Protein 4B5O (pdb70)

InterPro domains:
  IPR007965 Gcn5-related N-acetyltransferase (GNAT) domain, ATAT-type [MF_03130] (4-201)
  IPR007965 Gcn5-related N-acetyltransferase (GNAT) domain, ATAT-type [PF05301] (3-190)
  IPR007965 Gcn5-related N-acetyltransferase (GNAT) domain, ATAT-type [PS51730] (1-190)
  IPR038746 Alpha-tubulin N-acetyltransferase [PTHR12327] (1-343)

Solvent-accessible surface area: 11037 Å² total; per-residue (Å²): 96,26,145,36,124,48,90,10,69,35,1,0,56,116,96,17,8,62,5,55,61,96,0,127,17,32,95,56,85,135,81,96,138,67,64,58,113,106,82,5,31,93,37,0,40,42,0,1,44,77,2,0,104,26,0,5,166,49,62,140,67,126,56,48,48,1,22,4,81,97,1,82,92,45,180,8,36,1,4,0,1,1,47,62,92,48,227,175,38,2,22,0,1,0,3,0,3,113,58,138,12,59,4,55,7,87,166,124,72,65,59,119,58,85,15,4,0,3,14,5,35,12,15,36,93,73,38,46,244,131,43,35,10,132,55,0,0,79,61,0,15,128,104,35,216,17,95,22,53,82,0,0,1,30,156,24,52,141,149,20,49,141,36,0,49,157,51,36,118,7,94,77,19,37,124,16,139,51,88,26,36,1,2,84,10,34,32,114,69,28,158,102

Secondary structure (DSSP, 8-state):
----SS-HHHH--SSEEEE-TT-PPPP--TTS-PPPHHHHHHHHHHHHHHHHHHHHHHTT-SS-S--HHHHHHS--EEEEEE-TT----EEEEEEEEE--EEEE-TT--EEEE--EEEEEEEE-GGGTTSSHHHHHHHHHHHHHT--GGG-EEES--HHHHHHHHHHH---B-S--TTSEE-BTTSSTTS--

Foldseek 3Di:
DDDDPDDPCQQDVDQKDKAALVLFGDDDDPDDDDPDRVVSSVVSQVVFQVQQVQQCVVVVHPHGPTGNVVRNVAGKMKIWGWPSPDVCTTFHIWIKDWDFDFWQDDVRDTDGDTFIETETTDGDPVCPPVCPSVVRVVVVCVVVVHDLQLYKYAQDDPVVVVVCCVPPVFDWDDDTPNRITGGFPNDPVGDD

Radius of gyration: 17.61 Å; Cα contacts (8 Å, |Δi|>4): 398; chains: 1; bounding box: 44×34×48 Å

Sequence (192 aa):
SSMMEFPFDVDALFPERITVLDQHLRRPPARRPGTTTPARRVVDLQQQIMTIIDELGKKASAKAQNLSAPPITSASSRRRMQSNRRHHVVVYILKKDDSSARPAAIIIIGFIKVGYKKLLFFVVLLDDDDRREEAAHHNNEEVVEEPLCILDFYYIHESVQRHHGHGRELLFQQQYMLQKERVVEPHQLAIDRRPSQKLLKFLNKHYNNLEETTTVPPQQVNNFVIFEEGFFAHQHHR

Organism: Homo sapiens (NCBI:txid9606)

GO terms:
  GO:0072686 mitotic spindle (C, IDA)
  GO:0071929 alpha-tubulin acetylation (P, IDA)
  GO:0019799 tubulin N-acetyltransferase activity (F, IDA)
  GO:0004468 L-lysine N6-acetyltransferase activity, acting on acetyl phosphate as donor (F, IDA)
  GO:0019799 tubulin N-acetyltransferase activity (F, EXP)
  GO:0019799 tubulin N-acetyltransferase activity (F, IMP)
  GO:0004468 L-lysine N6-acetyltransferase activity, acting on acetyl phosphate as donor (F, EXP)
  GO:0005829 cytosol (C, TAS)
  GO:0060271 cilium assembly (P, TAS)
  GO:0005515 protein binding (F, IPI)
  GO:0005829 cytosol (C, IDA)

CATH classification: 3.40.630.30

B-factor: mean 21.91, std 8.91, range [8.85, 56.32]

Structure (mmCIF, N/CA/C/O backbone):
data_4B5O
#
_entry.id   4B5O
#
_cell.length_a   42.198
_cell.length_b   121.958
_cell.length_c   37.277
_cell.angle_alpha   90.00
_cell.angle_beta   90.00
_cell.angle_gamma   90.00
#
_symmetry.space_group_name_H-M   'P 21 21 2'
#
loop_
_entity.id
_entity.type
_entity.pdbx_description
1 polymer 'ALPHA-TUBULIN N-ACETYLTRANSFERASE'
2 non-polymer 'SODIUM ION'
3 non-polymer 'ACETYL COENZYME *A'
4 water water
#
loop_
_atom_site.group_PDB
_atom_site.id
_atom_site.type_symbol
_atom_site.label_atom_id
_atom_site.label_alt_id
_atom_site.label_comp_id
_atom_site.label_asym_id
_atom_site.label_entity_id
_atom_site.label_seq_id
_atom_site.pdbx_PDB_ins_code
_atom_site.Cartn_x
_atom_site.Cartn_y
_atom_site.Cartn_z
_atom_site.occupancy
_atom_site.B_iso_or_equiv
_atom_site.auth_seq_id
_atom_site.auth_comp_id
_atom_site.auth_asym_id
_atom_site.auth_atom_id
_atom_site.pdbx_PDB_model_num
ATOM 1 N N A SER A 1 4 ? 48.450 4.586 33.249 0.52 31.30 0 SER A N 1
ATOM 2 N N B SER A 1 4 ? 45.543 6.857 33.174 0.48 35.30 0 SER A N 1
ATOM 3 C CA A SER A 1 4 ? 48.004 5.985 33.275 0.52 31.04 0 SER A CA 1
ATOM 4 C CA B SER A 1 4 ? 45.844 8.179 32.573 0.48 35.38 0 SER A CA 1
ATOM 5 C C A SER A 1 4 ? 49.073 6.948 32.766 0.52 30.88 0 SER A C 1
ATOM 6 C C B SER A 1 4 ? 47.323 8.350 32.154 0.48 36.48 0 SER A C 1
ATOM 7 O O A SER A 1 4 ? 50.260 6.786 33.081 0.52 30.89 0 SER A O 1
ATOM 8 O O B SER A 1 4 ? 48.092 7.395 32.200 0.48 37.62 0 SER A O 1
ATOM 11 N N A MET A 1 5 ? 48.635 8.003 32.065 0.52 30.59 1 MET A N 1
ATOM 12 N N B MET A 1 5 ? 47.720 9.566 31.760 0.48 36.03 1 MET A N 1
ATOM 13 C CA A MET A 1 5 ? 49.530 8.950 31.424 0.52 31.70 1 MET A CA 1
ATOM 14 C CA B MET A 1 5 ? 49.042 9.806 31.131 0.48 35.40 1 MET A CA 1
ATOM 15 C C A MET A 1 5 ? 50.103 9.904 32.420 0.52 32.98 1 MET A C 1
ATOM 16 C C B MET A 1 5 ? 49.931 10.842 31.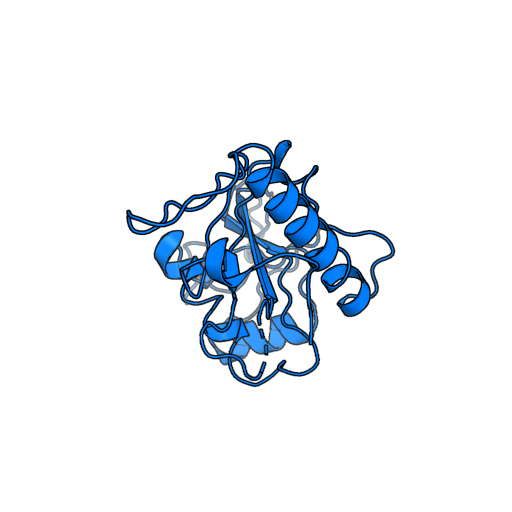793 0.48 34.86 1 MET A C 1
ATOM 17 O O A MET A 1 5 ? 49.524 10.216 33.465 0.52 32.95 1 MET A O 1
ATOM 18 O O B MET A 1 5 ? 49.465 11.964 32.055 0.48 34.55 1 MET A O 1
ATOM 28 N N . GLU A 1 6 ? 51.213 10.479 32.019 1.00 34.70 2 GLU A N 1
ATOM 29 C CA . GLU A 1 6 ? 52.032 11.234 32.928 1.00 34.23 2 GLU A CA 1
ATOM 30 C C . GLU A 1 6 ? 53.020 12.094 32.197 1.00 32.09 2 GLU A C 1
ATOM 31 O O . GLU A 1 6 ? 53.526 11.689 31.165 1.00 32.65 2 GLU A O 1
ATOM 37 N N . PHE A 1 7 ? 53.336 13.265 32.772 1.00 29.53 3 PHE A N 1
ATOM 38 C CA . PHE A 1 7 ? 54.232 14.254 32.154 1.00 27.43 3 PHE A CA 1
ATOM 39 C C . PHE A 1 7 ? 55.236 14.770 33.150 1.00 29.14 3 PHE A C 1
ATOM 40 O O . PHE A 1 7 ? 54.996 14.747 34.366 1.00 30.41 3 PHE A O 1
ATOM 57 N N . PRO A 1 8 ? 56.371 15.256 32.661 1.00 30.21 4 PRO A N 1
ATOM 58 C CA . PRO A 1 8 ? 57.475 15.728 33.495 1.00 32.33 4 PRO A CA 1
ATOM 59 C C . PRO A 1 8 ? 57.287 17.204 33.917 1.00 33.69 4 PRO A C 1
ATOM 60 O O . PRO A 1 8 ? 58.250 17.987 33.982 1.00 35.51 4 PRO A O 1
ATOM 71 N N . PHE A 1 9 ? 56.066 17.560 34.283 1.00 32.37 5 PHE A N 1
ATOM 72 C CA . PHE A 1 9 ? 55.680 18.895 34.759 1.00 31.49 5 PHE A CA 1
ATOM 73 C C . PHE A 1 9 ? 54.273 18.789 35.421 1.00 30.58 5 PHE A C 1
ATOM 74 O O . PHE A 1 9 ? 53.583 17.724 35.322 1.00 31.08 5 PHE A O 1
ATOM 91 N N . ASP A 1 10 ? 53.881 19.845 36.115 1.00 30.57 6 ASP A N 1
ATOM 92 C CA . ASP A 1 10 ? 52.680 19.839 36.938 1.00 29.82 6 ASP A CA 1
ATOM 93 C C . ASP A 1 10 ? 51.419 20.130 36.133 1.00 27.53 6 ASP A C 1
ATOM 94 O O . ASP A 1 10 ? 51.095 21.304 35.837 1.00 27.49 6 ASP A O 1
ATOM 103 N N . VAL A 1 11 ? 50.726 19.066 35.757 1.00 26.76 7 VAL A N 1
ATOM 104 C CA . VAL A 1 11 ? 49.557 19.230 34.947 1.00 25.78 7 VAL A CA 1
ATOM 105 C C . VAL A 1 11 ? 48.414 19.863 35.707 1.00 24.67 7 VAL A C 1
ATOM 106 O O . VAL A 1 11 ? 47.591 20.553 35.103 1.00 23.91 7 VAL A O 1
ATOM 119 N N . ASP A 1 12 ? 48.324 19.640 37.014 1.00 26.62 8 ASP A N 1
ATOM 120 C CA . ASP A 1 12 ? 47.243 20.245 37.771 1.00 28.55 8 ASP A CA 1
ATOM 121 C C . ASP A 1 12 ? 47.411 21.756 37.812 1.00 27.24 8 ASP A C 1
ATOM 122 O O . ASP A 1 12 ? 46.471 22.500 37.748 1.00 30.19 8 ASP A O 1
ATOM 131 N N . ALA A 1 13 ? 48.638 22.234 37.902 1.00 26.48 9 ALA A N 1
ATOM 132 C CA . ALA A 1 13 ? 48.862 23.676 37.871 1.00 25.46 9 ALA A CA 1
ATOM 133 C C . ALA A 1 13 ? 48.561 24.245 36.495 1.00 23.74 9 ALA A C 1
ATOM 134 O O . ALA A 1 13 ? 47.984 25.322 36.360 1.00 25.43 9 ALA A O 1
ATOM 141 N N . LEU A 1 14 ? 48.952 23.520 35.453 1.00 21.24 10 LEU A N 1
ATOM 142 C CA . LEU A 1 14 ? 48.801 23.988 34.103 1.00 19.76 10 LEU A CA 1
ATOM 143 C C . LEU A 1 14 ? 47.337 24.097 33.705 1.00 19.06 10 LEU A C 1
ATOM 144 O O . LEU A 1 14 ? 46.916 25.062 33.028 1.00 19.56 10 LEU A O 1
ATOM 160 N N . PHE A 1 15 ? 46.603 23.041 34.051 1.00 19.64 11 PHE A N 1
ATOM 161 C CA . PHE A 1 15 ? 45.221 22.890 33.670 1.00 20.04 11 PHE A CA 1
ATOM 162 C C . PHE A 1 15 ? 44.362 22.835 34.949 1.00 22.33 11 PHE A C 1
ATOM 163 O O . PHE A 1 15 ? 44.095 21.753 35.471 1.00 24.13 11 PHE A O 1
ATOM 180 N N . PRO A 1 16 ? 43.975 24.000 35.483 1.00 24.19 12 PRO A N 1
ATOM 181 C CA . PRO A 1 16 ? 43.158 23.998 36.696 1.00 25.61 12 PRO A CA 1
ATOM 182 C C . PRO A 1 16 ? 41.787 23.363 36.592 1.00 26.34 12 PRO A C 1
ATOM 183 O O . PRO A 1 16 ? 41.253 22.859 37.575 1.00 28.81 12 PRO A O 1
ATOM 194 N N . GLU A 1 17 ? 41.204 23.368 35.405 1.00 24.92 13 GLU A N 1
ATOM 195 C CA . GLU A 1 17 ? 39.818 22.864 35.263 1.00 24.06 13 GLU A CA 1
ATOM 196 C C . GLU A 1 17 ? 39.845 21.360 34.872 1.00 21.49 13 GLU A C 1
ATOM 197 O O . GLU A 1 17 ? 40.870 20.858 34.293 1.00 22.01 13 GLU A O 1
ATOM 209 N N . ARG A 1 18 ? 38.770 20.651 35.165 1.00 21.73 14 ARG A N 1
ATOM 210 C CA . ARG A 1 18 ? 38.669 19.232 34.775 1.00 19.82 14 ARG A CA 1
ATOM 211 C C . ARG A 1 18 ? 38.722 19.071 33.277 1.00 18.02 14 ARG A C 1
ATOM 212 O O . ARG A 1 18 ? 39.344 18.158 32.772 1.00 16.26 14 ARG A O 1
ATOM 233 N N . ILE A 1 19 ? 38.080 19.978 32.536 1.00 17.03 15 ILE A N 1
ATOM 234 C CA . ILE A 1 19 ? 38.127 19.944 31.051 1.00 15.81 15 ILE A CA 1
ATOM 235 C C . ILE A 1 19 ? 38.630 21.319 30.590 1.00 14.99 15 ILE A C 1
ATOM 236 O O . ILE A 1 19 ? 38.074 22.369 30.902 1.00 18.16 15 ILE A O 1
ATOM 252 N N . THR A 1 20 ? 39.703 21.285 29.848 1.00 14.07 16 THR A N 1
ATOM 253 C CA . THR A 1 20 ? 40.428 22.445 29.343 1.00 14.38 16 THR A CA 1
ATOM 254 C C . THR A 1 20 ? 40.211 22.566 27.863 1.00 14.28 16 THR A C 1
ATOM 255 O O . THR A 1 20 ? 40.484 21.579 27.111 1.00 14.29 16 THR A O 1
ATOM 266 N N . VAL A 1 21 ? 39.747 23.720 27.377 1.00 14.32 17 VAL A N 1
ATOM 267 C CA . VAL A 1 21 ? 39.533 23.958 25.986 1.00 14.50 17 VAL A CA 1
ATOM 268 C C . VAL A 1 21 ? 40.712 24.689 25.394 1.00 14.89 17 VAL A C 1
ATOM 269 O O . VAL A 1 21 ? 41.059 25.810 25.941 1.00 17.55 17 VAL A O 1
ATOM 282 N N . LEU A 1 22 ? 41.269 24.268 24.293 1.00 13.60 18 LEU A N 1
ATOM 283 C CA . LEU A 1 22 ? 42.384 24.908 23.622 1.00 14.06 18 LEU A CA 1
ATOM 284 C C . LEU A 1 22 ? 42.112 25.000 22.145 1.00 13.56 18 LEU A C 1
ATOM 285 O O . LEU A 1 22 ? 41.499 24.101 21.543 1.00 14.40 18 LEU A O 1
ATOM 301 N N . ASP A 1 23 ? 42.541 26.089 21.537 1.00 14.24 19 ASP A N 1
ATOM 302 C CA . ASP A 1 23 ? 42.384 26.311 20.124 1.00 14.56 19 ASP A CA 1
ATOM 303 C C . ASP A 1 23 ? 43.722 26.616 19.497 1.00 13.62 19 ASP A C 1
ATOM 304 O O . ASP A 1 23 ? 44.746 26.355 20.113 1.00 14.86 19 ASP A O 1
ATOM 313 N N . GLN A 1 24 ? 43.729 27.185 18.287 1.00 14.11 20 GLN A N 1
ATOM 314 C CA . GLN A 1 24 ? 44.987 27.410 17.593 1.00 16.00 20 GLN A CA 1
ATOM 315 C C . GLN A 1 24 ? 45.948 28.314 18.334 1.00 14.81 20 GLN A C 1
ATOM 316 O O . GLN A 1 24 ? 47.122 28.258 18.045 1.00 17.21 20 GLN A O 1
ATOM 330 N N . HIS A 1 25 ? 45.448 29.146 19.282 1.00 13.86 21 HIS A N 1
ATOM 331 C CA . HIS A 1 25 ? 46.330 30.022 20.078 1.00 14.36 21 HIS A CA 1
ATOM 332 C C . HIS A 1 25 ? 47.106 29.250 21.106 1.00 14.49 21 HIS A C 1
ATOM 333 O O . HIS A 1 25 ? 48.097 29.782 21.631 1.00 15.92 21 HIS A O 1
ATOM 348 N N . LEU A 1 26 ? 46.679 28.027 21.447 1.00 14.54 22 LEU A N 1
ATOM 349 C CA . LEU A 1 26 ? 47.289 27.247 22.505 1.00 15.55 22 LEU A CA 1
ATOM 350 C C . LEU A 1 26 ? 47.603 28.103 23.749 1.00 14.85 22 LEU A C 1
ATOM 351 O O . LEU A 1 26 ? 48.713 28.157 24.237 1.00 15.99 22 LEU A O 1
ATOM 367 N N A ARG A 1 27 ? 46.567 28.762 24.232 0.59 15.25 23 ARG A N 1
ATOM 368 N N B ARG A 1 27 ? 46.545 28.767 24.246 0.41 15.98 23 ARG A N 1
ATOM 369 C CA A ARG A 1 27 ? 46.757 29.746 25.263 0.59 15.15 23 ARG A CA 1
ATOM 370 C CA B ARG A 1 27 ? 46.646 29.713 25.371 0.41 16.68 23 ARG A CA 1
ATOM 371 C C A ARG A 1 27 ? 46.767 29.078 26.641 0.59 15.12 23 ARG A C 1
ATOM 372 C C B ARG A 1 27 ? 46.748 29.023 26.716 0.41 16.21 23 ARG A C 1
ATOM 373 O O A ARG A 1 27 ? 45.836 28.362 26.962 0.59 15.08 23 ARG A O 1
ATOM 374 O O B ARG A 1 27 ? 45.848 28.299 27.119 0.41 16.19 23 ARG A O 1
ATOM 415 N N . PRO A 1 28 ? 47.817 29.275 27.462 1.00 15.84 24 PRO A N 1
ATOM 416 C CA . PRO A 1 28 ? 47.813 28.737 28.818 1.00 15.91 24 PRO A CA 1
ATOM 417 C C . PRO A 1 28 ? 46.609 29.213 29.622 1.00 16.46 24 PRO A C 1
ATOM 418 O O . PRO A 1 28 ? 46.345 30.416 29.644 1.00 18.48 24 PRO A O 1
ATOM 429 N N . PRO A 1 29 ? 45.910 28.341 30.335 1.00 16.83 25 PRO A N 1
ATOM 430 C CA . PRO A 1 29 ? 44.841 28.788 31.219 1.00 19.13 25 PRO A CA 1
ATOM 431 C C . PRO A 1 29 ? 45.314 29.808 32.230 1.00 21.26 25 PRO A C 1
ATOM 432 O O . PRO A 1 29 ? 46.448 29.697 32.715 1.00 22.14 25 PRO A O 1
ATOM 443 N N . ALA A 1 30 ? 44.444 30.748 32.578 1.00 25.17 26 ALA A N 1
ATOM 444 C CA . ALA A 1 30 ? 44.676 31.680 33.696 1.00 28.93 26 ALA A CA 1
ATOM 445 C C . ALA A 1 30 ? 44.535 30.914 35.003 1.00 30.75 26 ALA A C 1
ATOM 446 O O . ALA A 1 30 ? 43.756 29.936 35.109 1.00 31.90 26 ALA A O 1
ATOM 453 N N . ARG A 1 31 ? 45.297 31.324 35.998 1.00 32.56 27 ARG A N 1
ATOM 454 C CA . ARG A 1 31 ? 45.237 30.709 37.300 1.00 33.67 27 ARG A CA 1
ATOM 455 C C . ARG A 1 31 ? 44.707 31.693 38.299 1.00 34.84 27 ARG A C 1
ATOM 456 O O . ARG A 1 31 ? 44.693 32.923 38.061 1.00 35.47 27 ARG A O 1
ATOM 477 N N . ARG A 1 32 ? 44.255 31.150 39.423 1.00 35.36 28 ARG A N 1
ATOM 478 C CA . ARG A 1 32 ? 43.886 32.008 40.544 1.00 37.56 28 ARG A CA 1
ATOM 479 C C . ARG A 1 32 ? 45.134 32.756 41.045 1.00 40.30 28 ARG A C 1
ATOM 480 O O . ARG A 1 32 ? 46.201 32.156 41.202 1.00 41.14 28 ARG A O 1
ATOM 482 N N . PRO A 1 33 ? 45.003 34.053 41.311 1.00 42.70 29 PRO A N 1
ATOM 483 C CA . PRO A 1 33 ? 46.153 34.868 41.727 1.00 44.12 29 PRO A CA 1
ATOM 484 C C . PRO A 1 33 ? 46.984 34.251 42.862 1.00 45.76 29 PRO A C 1
ATOM 485 O O . PRO A 1 33 ? 46.505 33.398 43.627 1.00 46.19 29 PRO A O 1
ATOM 489 N N . GLY A 1 34 ? 48.242 34.666 42.953 1.00 46.91 30 GLY A N 1
ATOM 490 C CA . GLY A 1 34 ? 49.068 34.246 44.072 1.00 48.19 30 GLY A CA 1
ATOM 491 C C . GLY A 1 34 ? 50.279 33.387 43.771 1.00 49.25 30 GLY A C 1
ATOM 492 O O . GLY A 1 34 ? 51.367 33.648 44.291 1.00 50.13 30 GLY A O 1
ATOM 493 N N . THR A 1 35 ? 50.109 32.333 42.978 1.00 49.12 31 THR A N 1
ATOM 494 C CA . THR A 1 35 ? 51.243 31.464 42.676 1.00 48.73 31 THR A CA 1
ATOM 495 C C . THR A 1 35 ? 52.160 32.073 41.634 1.00 47.34 31 THR A C 1
ATOM 496 O O . THR A 1 35 ? 51.714 32.823 40.741 1.00 47.93 31 THR A O 1
ATOM 500 N N . THR A 1 36 ? 53.450 31.780 41.775 1.00 45.26 32 THR A N 1
ATOM 501 C CA . THR A 1 36 ? 54.430 32.203 40.795 1.00 43.80 32 THR A CA 1
ATOM 502 C C . THR A 1 36 ? 54.277 31.250 39.613 1.00 42.15 32 THR A C 1
ATOM 503 O O . THR A 1 36 ? 54.603 30.077 39.714 1.00 43.63 32 THR A O 1
ATOM 507 N N . THR A 1 37 ? 53.697 31.780 38.536 1.00 38.53 33 THR A N 1
ATOM 508 C CA . THR A 1 37 ? 53.359 31.082 37.280 1.00 37.11 33 THR A CA 1
ATOM 509 C C . THR A 1 37 ? 54.633 31.059 36.413 1.00 35.18 33 THR A C 1
ATOM 510 O O . THR A 1 37 ? 55.314 32.088 36.335 1.00 35.43 33 THR A O 1
ATOM 521 N N . PRO A 1 38 ? 54.995 29.933 35.788 1.00 32.39 34 PRO A N 1
ATOM 522 C CA . PRO A 1 38 ? 56.110 29.948 34.812 1.00 30.37 34 PRO A CA 1
ATOM 523 C C . PRO A 1 38 ? 55.814 30.881 33.638 1.00 26.44 34 PRO A C 1
ATOM 524 O O . PRO A 1 38 ? 54.640 31.312 33.480 1.00 26.00 34 PRO A O 1
ATOM 535 N N . ALA A 1 39 ? 56.840 31.182 32.824 1.00 22.90 35 ALA A N 1
ATOM 536 C CA . ALA A 1 39 ? 56.617 32.046 31.648 1.00 19.54 35 ALA A CA 1
ATOM 537 C C . ALA A 1 39 ? 55.625 31.395 30.714 1.00 16.69 35 ALA A C 1
ATOM 538 O O . ALA A 1 39 ? 55.637 30.168 30.512 1.00 17.13 35 ALA A O 1
ATOM 545 N N A ARG A 1 40 ? 54.900 32.245 30.012 0.40 17.09 36 ARG A N 1
ATOM 546 N N B ARG A 1 40 ? 54.730 32.187 30.167 0.60 15.25 36 ARG A N 1
ATOM 547 C CA A ARG A 1 40 ? 53.867 31.797 29.096 0.40 17.30 36 ARG A CA 1
ATOM 548 C CA B ARG A 1 40 ? 53.711 31.615 29.295 0.60 14.47 36 ARG A CA 1
ATOM 549 C C A ARG A 1 40 ? 54.392 30.875 28.002 0.40 17.37 36 ARG A C 1
ATOM 550 C C B ARG A 1 40 ? 54.291 30.861 28.113 0.60 14.80 36 ARG A C 1
ATOM 551 O O A ARG A 1 40 ? 53.795 29.821 27.726 0.40 17.19 36 ARG A O 1
ATOM 552 O O B ARG A 1 40 ? 53.668 29.875 27.656 0.60 15.03 36 ARG A O 1
ATOM 571 N N A VAL A 1 41 ? 55.496 31.234 27.369 0.40 17.45 37 VAL A N 1
ATOM 572 N N B VAL A 1 41 ? 55.458 31.224 27.609 0.60 14.66 37 VAL A N 1
ATOM 573 C CA A VAL A 1 41 ? 56.038 30.421 26.312 0.40 17.52 37 VAL A CA 1
ATOM 574 C CA B VAL A 1 41 ? 56.015 30.525 26.471 0.60 16.09 37 VAL A CA 1
ATOM 575 C C A VAL A 1 41 ? 56.448 29.044 26.821 0.40 17.18 37 VAL A C 1
ATOM 576 C C B VAL A 1 41 ? 56.327 29.089 26.875 0.60 16.22 37 VAL A C 1
ATOM 577 O O A VAL A 1 41 ? 56.429 28.066 26.058 0.40 17.60 37 VAL A O 1
ATOM 578 O O B VAL A 1 41 ? 56.123 28.127 26.120 0.60 17.03 37 VAL A O 1
ATOM 603 N N . ASP A 1 42 ? 56.821 28.920 28.099 1.00 17.18 38 ASP A N 1
ATOM 604 C CA . ASP A 1 42 ? 57.186 27.615 28.645 1.00 18.08 38 ASP A CA 1
ATOM 605 C C . ASP A 1 42 ? 55.924 26.814 28.946 1.00 17.27 38 ASP A C 1
ATOM 606 O O . ASP A 1 42 ? 55.876 25.581 28.701 1.00 18.19 38 ASP A O 1
ATOM 615 N N . LEU A 1 43 ? 54.886 27.430 29.491 1.00 16.54 39 LEU A N 1
ATOM 616 C CA . LEU A 1 43 ? 53.598 26.767 29.678 1.00 16.15 39 LEU A CA 1
ATOM 617 C C . LEU A 1 43 ? 53.037 26.334 28.370 1.00 15.70 39 LEU A C 1
ATOM 618 O O . LEU A 1 43 ? 52.491 25.192 28.241 1.00 16.58 39 LEU A O 1
ATOM 634 N N . GLN A 1 44 ? 53.168 27.115 27.325 1.00 15.06 40 GLN A N 1
ATOM 635 C CA . GLN A 1 44 ? 52.685 26.726 26.022 1.00 14.82 40 GLN A CA 1
ATOM 636 C C . GLN A 1 44 ? 53.484 25.528 25.511 1.00 14.95 40 GLN A C 1
ATOM 637 O O . GLN A 1 44 ? 52.863 24.615 24.879 1.00 16.47 40 GLN A O 1
ATOM 651 N N . GLN A 1 45 ? 54.774 25.435 25.740 1.00 16.01 41 GLN A N 1
ATOM 652 C CA . GLN A 1 45 ? 55.522 24.249 25.329 1.00 16.70 41 GLN A CA 1
ATOM 653 C C . GLN A 1 45 ? 55.035 23.027 26.082 1.00 16.80 41 GLN A C 1
ATOM 654 O O . GLN A 1 45 ? 54.953 21.923 25.467 1.00 18.07 41 GLN A O 1
ATOM 668 N N . GLN A 1 46 ? 54.660 23.143 27.321 1.00 16.95 42 GLN A N 1
ATOM 669 C CA . GLN A 1 46 ? 54.098 22.030 28.054 1.00 17.14 42 GLN A CA 1
ATOM 670 C C . GLN A 1 46 ? 52.829 21.597 27.366 1.00 16.45 42 GLN A C 1
ATOM 671 O O . GLN A 1 46 ? 52.571 20.364 27.177 1.00 17.17 42 GLN A O 1
ATOM 685 N N . ILE A 1 47 ? 51.951 22.520 27.010 1.00 15.39 43 ILE A N 1
ATOM 686 C CA . ILE A 1 47 ? 50.707 22.188 26.332 1.00 14.57 43 ILE A CA 1
ATOM 687 C C . ILE A 1 47 ? 50.990 21.527 25.014 1.00 14.98 43 ILE A C 1
ATOM 688 O O . ILE A 1 47 ? 50.319 20.507 24.641 1.00 15.22 43 ILE A O 1
ATOM 704 N N . MET A 1 48 ? 51.952 21.987 24.247 1.00 14.78 44 MET A N 1
ATOM 705 C CA . MET A 1 48 ? 52.302 21.380 22.971 1.00 14.97 44 MET A CA 1
ATOM 706 C C . MET A 1 48 ? 52.772 19.946 23.148 1.00 15.44 44 MET A C 1
ATOM 707 O O . MET A 1 48 ? 52.373 19.047 22.370 1.00 15.22 44 MET A O 1
ATOM 721 N N . THR A 1 49 ? 53.577 19.684 24.153 1.00 16.26 45 THR A N 1
ATOM 722 C CA . THR A 1 49 ? 54.029 18.332 24.429 1.00 17.43 45 THR A CA 1
ATOM 723 C C . THR A 1 49 ? 52.822 17.495 24.820 1.00 16.24 45 THR A C 1
ATOM 724 O O . THR A 1 49 ? 52.737 16.293 24.384 1.00 17.46 45 THR A O 1
ATOM 735 N N . ILE A 1 50 ? 51.899 17.945 25.640 1.00 15.82 46 ILE A N 1
ATOM 736 C CA . ILE A 1 50 ? 50.713 17.175 25.996 1.00 15.89 46 ILE A CA 1
AT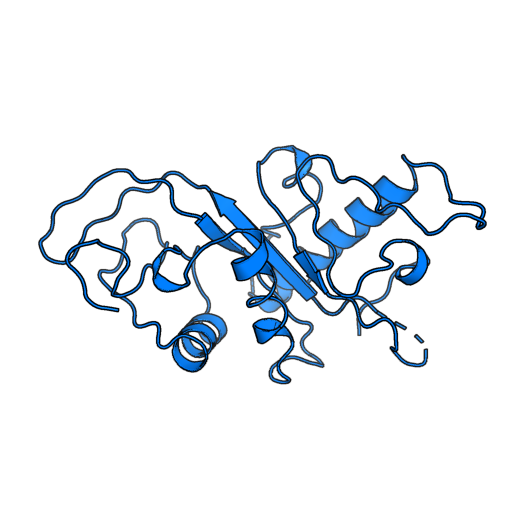OM 737 C C . ILE A 1 50 ? 49.921 16.838 24.756 1.00 15.58 46 ILE A C 1
ATOM 738 O O . ILE A 1 50 ? 49.522 15.636 24.582 1.00 14.99 46 ILE A O 1
ATOM 754 N N . ILE A 1 51 ? 49.663 17.785 23.866 1.00 13.84 47 ILE A N 1
ATOM 755 C CA . ILE A 1 51 ? 48.887 17.503 22.676 1.00 13.47 47 ILE A CA 1
ATOM 756 C C . ILE A 1 51 ? 49.639 16.517 21.782 1.00 12.11 47 ILE A C 1
ATOM 757 O O . ILE A 1 51 ? 48.988 15.570 21.244 1.00 12.91 47 ILE A O 1
ATOM 773 N N . ASP A 1 52 ? 50.919 16.666 21.616 1.00 13.12 48 ASP A N 1
ATOM 774 C CA . ASP A 1 52 ? 51.684 15.713 20.806 1.00 13.33 48 ASP A CA 1
ATOM 775 C C . ASP A 1 52 ? 51.542 14.294 21.366 1.00 13.22 48 ASP A C 1
ATOM 776 O O . ASP A 1 52 ? 51.308 13.329 20.597 1.00 13.11 48 ASP A O 1
ATOM 785 N N . GLU A 1 53 ? 51.704 14.149 22.653 1.00 13.37 49 GLU A N 1
ATOM 786 C CA . GLU A 1 53 ? 51.662 12.826 23.264 1.00 13.68 49 GLU A CA 1
ATOM 787 C C . GLU A 1 53 ? 50.276 12.283 23.247 1.00 13.29 49 GLU A C 1
ATOM 788 O O . GLU A 1 53 ? 50.089 11.040 23.014 1.00 13.28 49 GLU A O 1
ATOM 800 N N . LEU A 1 54 ? 49.260 13.064 23.487 1.00 12.49 50 LEU A N 1
ATOM 801 C CA . LEU A 1 54 ? 47.882 12.586 23.357 1.00 12.53 50 LEU A CA 1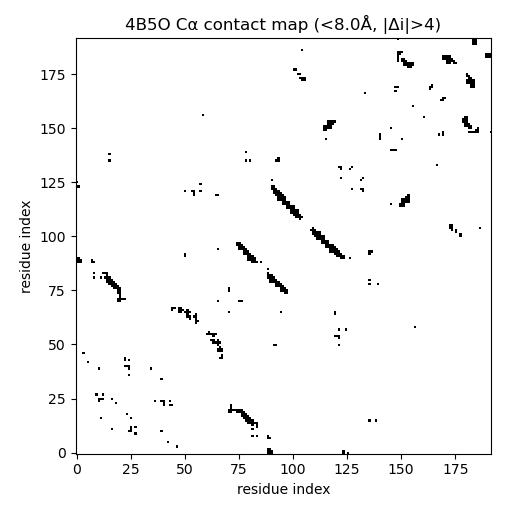
ATOM 802 C C . LEU A 1 54 ? 47.580 12.144 21.954 1.00 11.35 50 LEU A C 1
ATOM 803 O O . LEU A 1 54 ? 46.918 11.085 21.734 1.00 11.88 50 LEU A O 1
ATOM 819 N N . GLY A 1 55 ? 48.024 12.864 20.938 1.00 11.86 51 GLY A N 1
ATOM 820 C CA . GLY A 1 55 ? 47.804 12.462 19.575 1.00 11.43 51 GLY A CA 1
ATOM 821 C C . GLY A 1 55 ? 48.488 11.135 19.263 1.00 10.51 51 GLY A C 1
ATOM 822 O O . GLY A 1 55 ? 47.920 10.292 18.527 1.00 10.90 51 GLY A O 1
ATOM 826 N N A LYS A 1 56 ? 49.695 10.952 19.736 0.72 11.14 52 LYS A N 1
ATOM 827 N N B LYS A 1 56 ? 49.693 10.942 19.774 0.28 10.84 52 LYS A N 1
ATOM 828 C CA A LYS A 1 56 ? 50.410 9.680 19.538 0.72 11.49 52 LYS A CA 1
ATOM 829 C CA B LYS A 1 56 ? 50.417 9.686 19.543 0.28 11.01 52 LYS A CA 1
ATOM 830 C C A LYS A 1 56 ? 49.651 8.543 20.217 0.72 11.51 52 LYS A C 1
ATOM 831 C C B LYS A 1 56 ? 49.713 8.522 20.234 0.28 10.71 52 LYS A C 1
ATOM 832 O O A LYS A 1 56 ? 49.519 7.433 19.643 0.72 12.06 52 LYS A O 1
ATOM 833 O O B LYS A 1 56 ? 49.634 7.419 19.681 0.28 9.81 52 LYS A O 1
ATOM 870 N N . ALA A 1 57 ? 49.191 8.745 21.425 1.00 10.85 53 ALA A N 1
ATOM 871 C CA . ALA A 1 57 ? 48.427 7.687 22.165 1.00 10.87 53 ALA A CA 1
ATOM 872 C C . ALA A 1 57 ? 47.173 7.347 21.450 1.00 9.75 53 ALA A C 1
ATOM 873 O O . ALA A 1 57 ? 46.821 6.146 21.339 1.00 10.05 53 ALA A O 1
ATOM 881 N N . SER A 1 58 ? 46.456 8.342 20.927 1.00 10.03 54 SER A N 1
ATOM 882 C CA . SER A 1 58 ? 45.242 8.086 20.175 1.00 9.95 54 SER A CA 1
ATOM 883 C C . SER A 1 58 ? 45.565 7.296 18.908 1.00 9.55 54 SER A C 1
ATOM 884 O O . SER A 1 58 ? 44.831 6.363 18.533 1.00 9.91 54 SER A O 1
ATOM 892 N N . ALA A 1 59 ? 46.635 7.625 18.223 1.00 9.73 55 ALA A N 1
ATOM 893 C CA . ALA A 1 59 ? 47.035 6.899 17.021 1.00 9.93 55 ALA A CA 1
ATOM 894 C C . ALA A 1 59 ? 47.362 5.436 17.361 1.00 9.39 55 ALA A C 1
ATOM 895 O O . ALA A 1 59 ? 46.980 4.548 16.608 1.00 10.20 55 ALA A O 1
ATOM 902 N N . LYS A 1 60 ? 48.043 5.179 18.465 1.00 9.62 56 LYS A N 1
ATOM 903 C CA . LYS A 1 60 ? 48.280 3.766 18.856 1.00 9.45 56 LYS A CA 1
ATOM 904 C C . LYS A 1 60 ? 46.958 3.092 19.133 1.00 9.19 56 LYS A C 1
ATOM 905 O O . LYS A 1 60 ? 46.753 1.924 18.742 1.00 9.94 56 LYS A O 1
ATOM 924 N N . ALA A 1 61 ? 46.040 3.732 19.840 1.00 9.22 57 ALA A N 1
ATOM 925 C CA . ALA A 1 61 ? 44.725 3.145 20.118 1.00 9.35 57 ALA A CA 1
ATOM 926 C C . ALA A 1 61 ? 44.005 2.799 18.857 1.00 8.85 57 ALA A C 1
ATOM 927 O O . ALA A 1 61 ? 43.295 1.765 18.791 1.00 9.84 57 ALA A O 1
ATOM 934 N N . GLN A 1 62 ? 44.109 3.659 17.849 1.00 9.21 58 GLN A N 1
ATOM 935 C CA . GLN A 1 62 ? 43.392 3.541 16.588 1.00 9.39 58 GLN A CA 1
ATOM 936 C C . GLN A 1 62 ? 44.163 2.752 15.529 1.00 9.88 58 GLN A C 1
ATOM 937 O O . GLN A 1 62 ? 43.674 2.641 14.418 1.00 11.29 58 GLN A O 1
ATOM 951 N N . ASN A 1 63 ? 45.338 2.242 15.847 1.00 9.34 59 ASN A N 1
ATOM 952 C CA . ASN A 1 63 ? 46.122 1.510 14.856 1.00 10.18 59 ASN A CA 1
ATOM 953 C C . ASN A 1 63 ? 46.437 2.352 13.625 1.00 10.85 59 ASN A C 1
ATOM 954 O O . ASN A 1 63 ? 46.379 1.856 12.507 1.00 11.85 59 ASN A O 1
ATOM 965 N N . LEU A 1 64 ? 46.781 3.614 13.843 1.00 11.29 60 LEU A N 1
ATOM 966 C CA . LEU A 1 64 ? 47.211 4.507 12.763 1.00 12.36 60 LEU A CA 1
ATOM 967 C C . LEU A 1 64 ? 48.686 4.590 12.718 1.00 13.69 60 LEU A C 1
ATOM 968 O O . LEU A 1 64 ? 49.352 4.607 13.757 1.00 14.36 60 LEU A O 1
ATOM 984 N N . SER A 1 65 ? 49.240 4.734 11.521 1.00 16.74 61 SER A N 1
ATOM 985 C CA . SER A 1 65 ? 50.672 4.836 11.357 1.00 18.96 61 SER A CA 1
ATOM 986 C C . SER A 1 65 ? 51.249 6.173 11.734 1.00 18.46 61 SER A C 1
ATOM 987 O O . SER A 1 65 ? 52.464 6.289 11.815 1.00 21.92 61 SER A O 1
ATOM 995 N N . ALA A 1 66 ? 50.413 7.182 11.866 1.00 17.41 62 ALA A N 1
ATOM 996 C CA . ALA A 1 66 ? 50.860 8.538 12.196 1.00 17.67 62 ALA A CA 1
ATOM 997 C C . ALA A 1 66 ? 49.732 9.198 12.969 1.00 14.70 62 ALA A C 1
ATOM 998 O O . ALA A 1 66 ? 48.569 8.900 12.760 1.00 15.04 62 ALA A O 1
ATOM 1005 N N . PRO A 1 67 ? 50.061 10.124 13.886 1.00 14.67 63 PRO A N 1
ATOM 1006 C CA A PRO A 1 67 ? 49.018 10.885 14.573 0.48 13.75 63 PRO A CA 1
ATOM 1007 C CA B PRO A 1 67 ? 48.970 10.811 14.566 0.52 14.27 63 PRO A CA 1
ATOM 1008 C C . PRO A 1 67 ? 48.175 11.728 13.658 1.00 13.96 63 PRO A C 1
ATOM 1009 O O . PRO A 1 67 ? 48.697 12.254 12.675 1.00 17.54 63 PRO A O 1
ATOM 1030 N N . ILE A 1 68 ? 46.912 11.884 14.007 1.00 13.08 64 ILE A N 1
ATOM 1031 C CA . ILE A 1 68 ? 46.061 12.865 13.368 1.00 14.00 64 ILE A CA 1
ATOM 1032 C C . ILE A 1 68 ? 45.933 14.157 14.167 1.00 13.31 64 ILE A C 1
ATOM 1033 O O . ILE A 1 68 ? 45.407 15.146 13.641 1.00 15.28 64 ILE A O 1
ATOM 1049 N N . THR A 1 69 ? 46.392 14.166 15.382 1.00 12.50 65 THR A N 1
ATOM 1050 C CA . THR A 1 69 ? 46.428 15.329 16.279 1.00 12.32 65 THR A CA 1
ATOM 1051 C C . THR A 1 69 ? 47.828 15.596 16.718 1.00 12.98 65 THR A C 1
ATOM 1052 O O . THR A 1 69 ? 48.539 14.657 17.156 1.00 13.08 65 THR A O 1
ATOM 1063 N N . SER A 1 70 ? 48.262 16.860 16.609 1.00 13.52 66 SER A N 1
ATOM 1064 C CA . SER A 1 70 ? 49.564 17.260 17.081 1.00 13.74 66 SER A CA 1
ATOM 1065 C C . SER A 1 70 ? 49.513 18.754 17.381 1.00 13.90 66 SER A C 1
ATOM 1066 O O . SER A 1 70 ? 48.616 19.465 16.940 1.00 14.46 66 SER A O 1
ATOM 1074 N N . ALA A 1 71 ? 50.510 19.206 18.146 1.00 15.46 67 ALA A N 1
ATOM 1075 C CA . ALA A 1 71 ? 50.600 20.663 18.407 1.00 16.45 67 ALA A CA 1
ATOM 1076 C C . ALA A 1 71 ? 50.745 21.446 17.119 1.00 17.31 67 ALA A C 1
ATOM 1077 O O . ALA A 1 71 ? 50.077 22.491 16.968 1.00 18.70 67 ALA A O 1
ATOM 1084 N N A SER A 1 72 ? 51.588 20.996 16.221 0.56 17.27 68 SER A N 1
ATOM 1085 N N B SER A 1 72 ? 51.593 21.012 16.209 0.32 16.95 68 SER A N 1
ATOM 1086 C CA A SER A 1 72 ? 51.760 21.659 14.929 0.56 19.12 68 SER A CA 1
ATOM 1087 C CA B SER A 1 72 ? 51.813 21.781 14.989 0.32 17.60 68 SER A CA 1
ATOM 1088 C C A SER A 1 72 ? 50.441 21.784 14.158 0.56 17.39 68 SER A C 1
ATOM 1089 C C B SER A 1 72 ? 50.615 21.765 14.058 0.32 17.34 68 SER A C 1
ATOM 1090 O O A SER A 1 72 ? 50.036 22.873 13.689 0.56 16.88 68 SER A O 1
ATOM 1091 O O B SER A 1 72 ? 50.427 22.690 13.270 0.32 17.50 68 SER A O 1
ATOM 1106 N N A ARG A 1 73 ? 49.761 20.656 14.036 0.56 16.61 69 ARG A N 1
ATOM 1107 N N B ARG A 1 73 ? 49.816 20.707 14.126 0.32 17.15 69 ARG A N 1
ATOM 1108 N N C ARG A 1 73 ? 49.737 20.471 14.119 0.12 17.79 69 ARG A N 1
ATOM 1109 C CA A ARG A 1 73 ? 48.514 20.645 13.307 0.56 17.00 69 ARG A CA 1
ATOM 1110 C CA B ARG A 1 73 ? 48.598 20.678 13.338 0.32 17.63 69 ARG A CA 1
ATOM 1111 C CA C ARG A 1 73 ? 48.503 20.575 13.349 0.12 18.29 69 ARG A CA 1
ATOM 1112 C C A ARG A 1 73 ? 47.428 21.462 14.010 0.56 17.31 69 ARG A C 1
ATOM 1113 C C B ARG A 1 73 ? 47.544 21.554 14.015 0.32 17.11 69 ARG A C 1
ATOM 1114 C C C ARG A 1 73 ? 47.507 21.528 14.009 0.12 17.75 69 ARG A C 1
ATOM 1115 O O A ARG A 1 73 ? 46.552 22.077 13.323 0.56 19.75 69 ARG A O 1
ATOM 1116 O O B ARG A 1 73 ? 46.848 22.309 13.351 0.32 17.37 69 ARG A O 1
ATOM 1117 O O C ARG A 1 73 ? 46.773 22.237 13.322 0.12 18.14 69 ARG A O 1
ATOM 1145 N N . MET A 1 74 ? 47.502 21.573 15.337 1.00 17.40 70 MET A N 1
ATOM 1146 C CA . MET A 1 74 ? 46.645 22.524 16.073 1.00 17.33 70 MET A CA 1
ATOM 1147 C C . MET A 1 74 ? 46.968 23.978 15.601 1.00 17.76 70 MET A C 1
ATOM 1148 O O . MET A 1 74 ? 46.100 24.832 15.455 1.00 21.36 70 MET A O 1
ATOM 1162 N N . GLN A 1 75 ? 48.245 24.296 15.536 1.00 19.61 71 GLN A N 1
ATOM 1163 C CA . GLN A 1 75 ? 48.602 25.680 15.243 1.00 21.12 71 GLN A CA 1
ATOM 1164 C C . GLN A 1 75 ? 48.239 26.025 13.796 1.00 21.28 71 GLN A C 1
ATOM 1165 O O . GLN A 1 75 ? 48.021 27.236 13.532 1.00 24.16 71 GLN A O 1
ATOM 1179 N N . SER A 1 76 ? 48.108 25.108 12.847 1.00 19.89 72 SER A N 1
ATOM 1180 C CA . SER A 1 76 ? 47.903 25.391 11.448 1.00 20.90 72 SER A CA 1
ATOM 1181 C C . SER A 1 76 ? 46.502 25.186 10.987 1.00 21.23 72 SER A C 1
ATOM 1182 O O . SER A 1 76 ? 46.139 25.519 9.890 1.00 23.86 72 SER A O 1
ATOM 1190 N N . ASN A 1 77 ? 45.677 24.741 11.882 1.00 21.07 73 ASN A N 1
ATOM 1191 C CA . ASN A 1 77 ? 44.310 24.459 11.589 1.00 21.20 73 ASN A CA 1
ATOM 1192 C C . ASN A 1 77 ? 43.492 25.293 12.541 1.00 19.17 73 ASN A C 1
ATOM 1193 O O . ASN A 1 77 ? 43.998 26.120 13.335 1.00 23.43 73 ASN A O 1
ATOM 1204 N N A ARG A 1 78 ? 42.201 25.199 12.295 0.56 20.51 74 ARG A N 1
ATOM 1205 N N B ARG A 1 78 ? 42.207 25.226 12.400 0.44 21.35 74 ARG A N 1
ATOM 1206 C CA A ARG A 1 78 ? 41.218 25.673 13.216 0.56 19.51 74 ARG A CA 1
ATOM 1207 C CA B ARG A 1 78 ? 41.440 25.918 13.353 0.44 22.41 74 ARG A CA 1
ATOM 1208 C C A ARG A 1 78 ? 40.546 24.476 13.820 0.56 16.15 74 ARG A C 1
ATOM 1209 C C B ARG A 1 78 ? 40.643 24.883 14.090 0.44 20.86 74 ARG A C 1
ATOM 1210 O O A ARG A 1 78 ? 39.428 24.099 13.467 0.56 16.04 74 ARG A O 1
ATOM 1211 O O B ARG A 1 78 ? 39.425 25.002 14.099 0.44 24.15 74 ARG A O 1
ATOM 1230 N N . HIS A 1 79 ? 41.311 23.864 14.697 1.00 17.30 75 HIS A N 1
ATOM 1231 C CA A HIS A 1 79 ? 40.750 22.806 15.503 0.41 16.56 75 HIS A CA 1
ATOM 1232 C CA B HIS A 1 79 ? 40.785 22.768 15.510 0.59 15.40 75 HIS A CA 1
ATOM 1233 C C . HIS A 1 79 ? 40.661 23.242 16.945 1.00 14.91 75 HIS A C 1
ATOM 1234 O O . HIS A 1 79 ? 41.388 24.154 17.385 1.00 15.72 75 HIS A O 1
ATOM 1261 N N . VAL A 1 80 ? 39.739 22.615 17.683 1.00 13.94 76 VAL A N 1
ATOM 1262 C CA . VAL A 1 80 ? 39.562 22.902 19.098 1.00 13.43 76 VAL A CA 1
ATOM 1263 C C . VAL A 1 80 ? 39.674 21.578 19.828 1.00 12.54 76 VAL A C 1
ATOM 1264 O O . VAL A 1 80 ? 39.007 20.577 19.447 1.00 14.09 76 VAL A O 1
ATOM 1277 N N . VAL A 1 81 ? 40.493 21.536 20.835 1.00 12.79 77 VAL A N 1
ATOM 1278 C CA A VAL A 1 81 ? 40.646 20.350 21.645 0.72 12.51 77 VAL A CA 1
ATOM 1279 C CA B VAL A 1 81 ? 40.720 20.338 21.655 0.28 12.64 77 VAL A CA 1
ATOM 1280 C C . VAL A 1 81 ? 40.152 20.566 23.047 1.00 12.77 77 VAL A C 1
ATOM 1281 O O . VAL A 1 81 ? 40.298 21.680 23.622 1.00 14.54 77 VAL A O 1
ATOM 1306 N N . TYR A 1 82 ? 39.507 19.562 23.607 1.00 11.88 78 TYR A N 1
ATOM 1307 C CA . TYR A 1 82 ? 39.008 19.524 24.955 1.00 12.38 78 TYR A CA 1
ATOM 1308 C C . TYR A 1 82 ? 39.743 18.450 25.678 1.00 12.13 78 TYR A C 1
ATOM 1309 O O . TYR A 1 82 ? 39.657 17.263 25.251 1.00 12.73 78 TYR A O 1
ATOM 1327 N N . ILE A 1 83 ? 40.493 18.776 26.721 1.00 13.13 79 ILE A N 1
ATOM 1328 C CA . ILE A 1 83 ? 41.376 17.833 27.411 1.00 13.31 79 ILE A CA 1
ATOM 1329 C C . ILE A 1 83 ? 40.830 17.561 28.809 1.00 13.28 79 ILE A C 1
ATOM 1330 O O . ILE A 1 83 ? 40.597 18.502 29.579 1.00 14.11 79 ILE A O 1
ATOM 1346 N N . LEU A 1 84 ? 40.583 16.290 29.111 1.00 13.59 80 LEU A N 1
ATOM 1347 C CA . LEU A 1 84 ? 40.061 15.832 30.392 1.00 14.43 80 LEU A CA 1
ATOM 1348 C C . LEU A 1 84 ? 41.157 15.391 31.326 1.00 15.42 80 LEU A C 1
ATOM 1349 O O . LEU A 1 84 ? 41.942 14.514 30.967 1.00 15.58 80 LEU A O 1
ATOM 1365 N N A LYS A 1 85 ? 41.148 15.942 32.552 0.47 16.58 81 LYS A N 1
ATOM 1366 N N B LYS A 1 85 ? 41.265 16.070 32.471 0.53 17.78 81 LYS A N 1
ATOM 1367 C CA A LYS A 1 85 ? 42.177 15.724 33.568 0.47 17.99 81 LYS A CA 1
ATOM 1368 C CA B LYS A 1 85 ? 42.166 15.649 33.515 0.53 19.72 81 LYS A CA 1
ATOM 1369 C C A LYS A 1 85 ? 41.464 15.432 34.903 0.47 18.13 81 LYS A C 1
ATOM 1370 C C B LYS A 1 85 ? 41.265 15.011 34.595 0.53 22.06 81 LYS A C 1
ATOM 1371 O O A LYS A 1 85 ? 40.579 16.192 35.244 0.47 16.84 81 LYS A O 1
ATOM 1372 O O B LYS A 1 85 ? 40.088 15.063 34.475 0.53 23.91 81 LYS A O 1
ATOM 1398 N N . ASP A 1 86 ? 41.803 14.370 35.626 1.00 21.27 82 ASP A N 1
ATOM 1399 C CA A ASP A 1 86 ? 41.149 14.218 36.998 0.66 22.21 82 ASP A CA 1
ATOM 1400 C CA B ASP A 1 86 ? 41.138 14.229 36.943 0.34 23.93 82 ASP A CA 1
ATOM 1401 C C . ASP A 1 86 ? 41.926 14.960 38.044 1.00 23.95 82 ASP A C 1
ATOM 1402 O O . ASP A 1 86 ? 43.034 14.522 38.350 1.00 25.82 82 ASP A O 1
ATOM 1411 N N . SER A 1 87 ? 41.377 16.066 38.648 1.00 24.21 83 SER A N 1
ATOM 1412 C CA . SER A 1 87 ? 42.072 16.902 39.640 1.00 25.96 83 SER A CA 1
ATOM 1413 C C . SER A 1 87 ? 42.233 16.210 40.960 1.00 25.54 83 SER A C 1
ATOM 1414 O O . SER A 1 87 ? 43.034 16.665 41.797 1.00 28.46 83 SER A O 1
ATOM 1417 N N . SER A 1 88 ? 41.517 15.120 41.158 1.00 25.58 84 SER A N 1
ATOM 1418 C CA . SER A 1 88 ? 41.543 14.443 42.411 1.00 25.98 84 SER A CA 1
ATOM 1419 C C . SER A 1 88 ? 42.189 13.051 42.234 1.00 25.93 84 SER A C 1
ATOM 1420 O O . SER A 1 88 ? 42.073 12.205 43.097 1.00 26.60 84 SER A O 1
ATOM 1423 N N . ALA A 1 89 ? 42.912 12.817 41.138 1.00 26.31 85 ALA A N 1
ATOM 1424 C CA . ALA A 1 89 ? 43.773 11.634 40.930 1.00 27.10 85 ALA A CA 1
ATOM 1425 C C . ALA A 1 89 ? 44.685 11.355 42.116 1.00 27.65 85 ALA A C 1
ATOM 1426 O O . ALA A 1 89 ? 45.199 12.296 42.806 1.00 28.75 85 ALA A O 1
ATOM 1428 N N . ARG A 1 90 ? 44.892 10.055 42.361 1.00 27.65 86 ARG A N 1
ATOM 1429 C CA . ARG A 1 90 ? 45.806 9.568 43.403 1.00 27.24 86 ARG A CA 1
ATOM 1430 C C . ARG A 1 90 ? 46.735 8.535 42.813 1.00 29.90 86 ARG A C 1
ATOM 1431 O O . ARG A 1 90 ? 46.291 7.649 42.074 1.00 31.64 86 ARG A O 1
ATOM 1439 N N . PRO A 1 91 ? 48.017 8.601 43.159 1.00 31.17 87 PRO A N 1
ATOM 1440 C CA . PRO A 1 91 ? 48.635 9.675 43.939 1.00 32.06 87 PRO A CA 1
ATOM 1441 C C . PRO A 1 91 ? 48.628 10.981 43.149 1.00 33.01 87 PRO A C 1
ATOM 1442 O O . PRO A 1 91 ? 48.819 10.910 41.925 1.00 34.04 87 PRO A O 1
ATOM 1446 N N A ALA A 1 96 ? 46.989 12.172 35.701 0.59 26.81 92 ALA A N 1
ATOM 1447 N N B ALA A 1 96 ? 47.195 11.834 35.292 0.41 24.75 92 ALA A N 1
ATOM 1448 C CA A ALA A 1 96 ? 46.093 13.290 35.643 0.59 26.49 92 ALA A CA 1
ATOM 1449 C CA B ALA A 1 96 ? 46.032 12.666 35.615 0.41 24.19 92 ALA A CA 1
ATOM 1450 C C A ALA A 1 96 ? 45.365 13.277 34.289 0.59 24.06 92 ALA A C 1
ATOM 1451 C C B ALA A 1 96 ? 45.424 13.285 34.364 0.41 23.14 92 ALA A C 1
ATOM 1452 O O A ALA A 1 96 ? 44.155 13.056 34.284 0.59 23.33 92 ALA A O 1
ATOM 1453 O O B ALA A 1 96 ? 44.459 14.082 34.447 0.41 23.96 92 ALA A O 1
ATOM 1456 N N A ILE A 1 97 ? 46.044 13.451 33.143 0.59 20.77 93 ILE A N 1
ATOM 1457 N N B ILE A 1 97 ? 46.017 13.004 33.198 0.41 20.48 93 ILE A N 1
ATOM 1458 C CA A ILE A 1 97 ? 45.325 13.529 31.855 0.59 19.54 93 ILE A CA 1
ATOM 1459 C CA B ILE A 1 97 ? 45.388 13.318 31.946 0.41 18.41 93 ILE A CA 1
ATOM 1460 C C A ILE A 1 97 ? 44.731 12.128 31.537 0.59 17.98 93 ILE A C 1
ATOM 1461 C C B ILE A 1 97 ? 44.769 12.072 31.318 0.41 17.92 93 ILE A C 1
ATOM 1462 O O A ILE A 1 97 ? 45.393 11.096 31.591 0.59 19.47 93 ILE A O 1
ATOM 1463 O O B ILE A 1 97 ? 45.471 11.149 30.860 0.41 18.22 93 ILE A O 1
ATOM 1494 N N . ILE A 1 98 ? 43.443 12.114 31.254 1.00 16.76 94 ILE A N 1
ATOM 1495 C CA A ILE A 1 98 ? 42.712 10.909 30.891 0.34 16.07 94 ILE A CA 1
ATOM 1496 C CA B ILE A 1 98 ? 42.591 10.962 30.893 0.66 16.67 94 ILE A CA 1
ATOM 1497 C C . ILE A 1 98 ? 42.387 10.850 29.415 1.00 14.68 94 ILE A C 1
ATOM 1498 O O . ILE A 1 98 ? 42.349 9.725 28.890 1.00 15.55 94 ILE A O 1
ATOM 1529 N N . GLY A 1 99 ? 42.191 11.949 28.702 1.00 13.28 95 GLY A N 1
ATOM 1530 C CA . GLY A 1 99 ? 41.919 11.879 27.293 1.00 13.06 95 GLY A CA 1
ATOM 1531 C C . GLY A 1 99 ? 41.498 13.198 26.721 1.00 11.74 95 GLY A C 1
ATOM 1532 O O . GLY A 1 99 ? 41.679 14.251 27.364 1.00 13.10 95 GLY A O 1
ATOM 1536 N N . PHE A 1 100 ? 40.966 13.185 25.509 1.00 11.07 96 PHE A N 1
ATOM 1537 C CA . PHE A 1 100 ? 40.650 14.406 24.800 1.00 11.00 96 PHE A CA 1
ATOM 1538 C C . PHE A 1 100 ? 39.676 14.109 23.702 1.00 10.61 96 PHE A C 1
ATOM 1539 O O . PHE A 1 100 ? 39.511 12.979 23.220 1.00 10.57 96 PHE A O 1
ATOM 1556 N N . ILE A 1 101 ? 39.051 15.191 23.212 1.00 11.27 97 ILE A N 1
ATOM 1557 C CA . ILE A 1 101 ? 38.290 15.177 21.974 1.00 11.41 97 ILE A CA 1
ATOM 1558 C C . ILE A 1 101 ? 38.686 16.395 21.178 1.00 11.14 97 ILE A C 1
ATOM 1559 O O . ILE A 1 101 ? 38.885 17.500 21.756 1.00 12.55 97 ILE A O 1
ATOM 1575 N N . LYS A 1 102 ? 38.818 16.256 19.870 1.00 11.17 98 LYS A N 1
ATOM 1576 C CA . LYS A 1 102 ? 39.178 17.314 18.946 1.00 11.30 98 LYS A CA 1
ATOM 1577 C C . LYS A 1 102 ? 38.124 17.473 17.906 1.00 10.30 98 LYS A C 1
ATOM 1578 O O . LYS A 1 102 ? 37.692 16.473 17.284 1.00 10.88 98 LYS A O 1
ATOM 1597 N N . VAL A 1 103 ? 37.683 18.708 17.696 1.00 11.04 99 VAL A N 1
ATOM 1598 C CA . VAL A 1 103 ? 36.626 19.023 16.784 1.00 11.04 99 VAL A CA 1
ATOM 1599 C C . VAL A 1 103 ? 37.040 20.178 15.893 1.00 11.50 99 VAL A C 1
ATOM 1600 O O . VAL A 1 103 ? 37.979 20.927 16.157 1.00 12.75 99 VAL A O 1
ATOM 1613 N N . GLY A 1 104 ? 36.322 20.346 14.790 1.00 11.52 100 GLY A N 1
ATOM 1614 C CA . GLY A 1 104 ? 36.538 21.503 13.923 1.00 12.71 100 GLY A CA 1
ATOM 1615 C C . GLY A 1 104 ? 35.536 21.498 12.803 1.00 12.38 100 GLY A C 1
ATOM 1616 O O . GLY A 1 104 ? 35.011 20.451 12.420 1.00 12.51 100 GLY A O 1
ATOM 1620 N N . TYR A 1 105 ? 35.245 22.681 12.251 1.00 13.48 101 TYR A N 1
ATOM 1621 C CA . TYR A 1 105 ? 34.394 22.790 11.098 1.00 14.41 101 TYR A CA 1
ATOM 1622 C C . TYR A 1 105 ? 35.158 22.445 9.861 1.00 15.04 101 TYR A C 1
ATOM 1623 O O . TYR A 1 105 ? 36.310 22.859 9.690 1.00 16.36 101 TYR A O 1
ATOM 1641 N N . LYS A 1 106 ? 34.541 21.648 8.973 1.00 14.73 102 LYS A N 1
ATOM 1642 C CA . LYS A 1 106 ? 35.162 21.195 7.715 1.00 15.55 102 LYS A CA 1
ATOM 1643 C C . LYS A 1 106 ? 34.138 21.265 6.619 1.00 16.49 102 LYS A C 1
ATOM 1644 O O . LYS A 1 106 ? 32.990 20.855 6.801 1.00 16.71 102 LYS A O 1
ATOM 1663 N N . LYS A 1 107 ? 34.570 21.765 5.444 1.00 17.12 103 LYS A N 1
ATOM 1664 C CA . LYS A 1 107 ? 33.772 21.686 4.242 1.00 18.29 103 LYS A CA 1
ATOM 1665 C C . LYS A 1 107 ? 33.689 20.253 3.727 1.00 17.84 103 LYS A C 1
ATOM 1666 O O . LYS A 1 107 ? 34.724 19.592 3.496 1.00 20.23 103 LYS A O 1
ATOM 1685 N N A LEU A 1 108 ? 32.408 19.843 3.642 0.29 17.22 104 LEU A N 1
ATOM 1686 N N B LEU A 1 108 ? 32.473 19.767 3.540 0.71 19.24 104 LEU A N 1
ATOM 1687 C CA A LEU A 1 108 ? 31.951 18.543 3.146 0.29 15.82 104 LEU A CA 1
ATOM 1688 C CA B LEU A 1 108 ? 32.290 18.407 3.094 0.71 18.66 104 LEU A CA 1
ATOM 1689 C C A LEU A 1 108 ? 30.796 18.616 2.147 0.29 15.54 104 LEU A C 1
ATOM 1690 C C B LEU A 1 108 ? 31.373 18.428 1.909 0.71 18.57 104 LEU A C 1
ATOM 1691 O O A LEU A 1 108 ? 29.886 19.477 2.245 0.29 16.27 104 LEU A O 1
ATOM 1692 O O B LEU A 1 108 ? 30.401 19.180 1.899 0.71 19.79 104 LEU A O 1
ATOM 1723 N N A PHE A 1 109 ? 30.876 17.699 1.192 0.29 14.38 105 PHE A N 1
ATOM 1724 N N B PHE A 1 109 ? 31.719 17.670 0.886 0.71 17.76 105 PHE A N 1
ATOM 1725 C CA A PHE A 1 109 ? 29.804 17.362 0.265 0.29 15.15 105 PHE A CA 1
ATOM 1726 C CA B PHE A 1 109 ? 30.881 17.644 -0.292 0.71 19.04 105 PHE A CA 1
ATOM 1727 C C A PHE A 1 109 ? 29.175 16.063 0.698 0.29 14.30 105 PHE A C 1
ATOM 1728 C C B PHE A 1 109 ? 29.996 16.412 -0.076 0.71 18.60 105 PHE A C 1
ATOM 1729 O O A PHE A 1 109 ? 29.863 15.033 0.893 0.29 14.56 105 PHE A O 1
ATOM 1730 O O B PHE A 1 109 ? 30.287 15.285 -0.497 0.71 20.62 105 PHE A O 1
ATOM 1739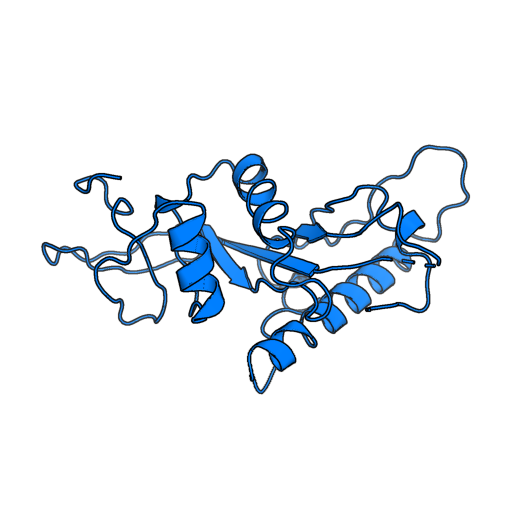 N N A VAL A 1 110 ? 27.864 16.119 0.875 0.29 13.63 106 VAL A N 1
ATOM 1740 N N B VAL A 1 110 ? 28.894 16.584 0.627 0.71 20.84 106 VAL A N 1
ATOM 1741 C CA A VAL A 1 110 ? 27.167 14.929 1.268 0.29 14.03 106 VAL A CA 1
ATOM 1742 C CA B VAL A 1 110 ? 28.106 15.476 1.158 0.71 22.99 106 VAL A CA 1
ATOM 1743 C C A VAL A 1 110 ? 25.903 14.732 0.438 0.29 14.72 106 VAL A C 1
ATOM 1744 C C B VAL A 1 110 ? 27.031 14.964 0.214 0.71 23.19 106 VAL A C 1
ATOM 1745 O O A VAL A 1 110 ? 25.289 15.689 -0.043 0.29 17.25 106 VAL A O 1
ATOM 1746 O O B VAL A 1 110 ? 26.338 15.738 -0.524 0.71 22.66 106 VAL A O 1
ATOM 1753 N N A LEU A 1 111 ? 25.540 13.463 0.325 0.29 13.18 107 LEU A N 1
ATOM 1754 N N B LEU A 1 111 ? 26.926 13.638 0.210 0.71 25.25 107 LEU A N 1
ATOM 1755 C CA A LEU A 1 111 ? 24.370 13.008 -0.381 0.29 15.02 107 LEU A CA 1
ATOM 1756 C CA B LEU A 1 111 ? 25.940 12.948 -0.602 0.71 26.80 107 LEU A CA 1
ATOM 1757 C C A LEU A 1 111 ? 23.358 12.520 0.624 0.29 15.18 107 LEU A C 1
ATOM 1758 C C B LEU A 1 111 ? 24.664 12.761 0.223 0.71 26.75 107 LEU A C 1
ATOM 1759 O O A LEU A 1 111 ? 23.634 11.779 1.525 0.29 15.33 107 LEU A O 1
ATOM 1760 O O B LEU A 1 111 ? 24.719 12.269 1.351 0.71 26.14 107 LEU A O 1
ATOM 1769 N N A ASP A 1 112 ? 22.144 12.982 0.470 0.29 15.66 108 ASP A N 1
ATOM 1770 N N B ASP A 1 112 ? 23.517 13.201 -0.289 0.71 28.54 108 ASP A N 1
ATOM 1771 C CA A ASP A 1 112 ? 21.134 12.516 1.409 0.29 17.64 108 ASP A CA 1
ATOM 1772 C CA B ASP A 1 112 ? 22.275 13.012 0.487 0.71 30.94 108 ASP A CA 1
ATOM 1773 C C A ASP A 1 112 ? 20.380 11.306 0.862 0.29 19.57 108 ASP A C 1
ATOM 1774 C C B ASP A 1 112 ? 21.527 11.731 0.080 0.71 33.78 108 ASP A C 1
ATOM 1775 O O A ASP A 1 112 ? 20.762 10.741 -0.163 0.29 19.94 108 ASP A O 1
ATOM 1776 O O B ASP A 1 112 ? 22.068 10.915 -0.688 0.71 34.05 108 ASP A O 1
ATOM 1779 N N A ASP A 1 113 ? 19.315 10.883 1.545 0.29 21.19 109 ASP A N 1
ATOM 1780 N N B ASP A 1 113 ? 20.305 11.550 0.607 0.71 35.48 109 ASP A N 1
ATOM 1781 C CA A ASP A 1 113 ? 18.646 9.648 1.103 0.29 24.19 109 ASP A CA 1
ATOM 1782 C CA B ASP A 1 113 ? 19.532 10.287 0.513 0.71 37.40 109 ASP A CA 1
ATOM 1783 C C A ASP A 1 113 ? 17.562 9.866 0.039 0.29 27.11 109 ASP A C 1
ATOM 1784 C C B ASP A 1 113 ? 18.345 10.254 -0.449 0.71 38.50 109 ASP A C 1
ATOM 1785 O O A ASP A 1 113 ? 16.658 9.050 -0.125 0.29 28.42 109 ASP A O 1
ATOM 1786 O O B ASP A 1 113 ? 17.740 9.186 -0.688 0.71 39.51 109 ASP A O 1
ATOM 1795 N N A ARG A 1 114 ? 17.679 10.968 -0.684 0.63 29.55 110 ARG A N 1
ATOM 1796 N N B ARG A 1 114 ? 17.979 11.428 -0.931 0.37 37.71 110 ARG A N 1
ATOM 1797 C CA A ARG A 1 114 ? 16.860 11.253 -1.845 0.63 32.51 110 ARG A CA 1
ATOM 1798 C CA B ARG A 1 114 ? 16.970 11.546 -1.953 0.37 36.94 110 ARG A CA 1
ATOM 1799 C C A ARG A 1 114 ? 17.852 11.623 -2.935 0.63 33.54 110 ARG A C 1
ATOM 1800 C C B ARG A 1 114 ? 17.761 12.011 -3.149 0.37 36.56 110 ARG A C 1
ATOM 1801 O O A ARG A 1 114 ? 17.462 12.065 -4.035 0.63 33.78 110 ARG A O 1
ATOM 1802 O O B ARG A 1 114 ? 17.275 12.794 -3.970 0.37 36.56 110 ARG A O 1
ATOM 1811 N N A GLU A 1 115 ? 19.139 11.462 -2.620 0.53 34.59 111 GLU A N 1
ATOM 1812 N N B GLU A 1 115 ? 18.988 11.500 -3.231 0.47 35.99 111 GLU A N 1
ATOM 1813 C CA A GLU A 1 115 ? 20.203 11.686 -3.611 0.53 35.80 111 GLU A CA 1
ATOM 1814 C CA B GLU A 1 115 ? 20.006 11.994 -4.155 0.47 35.13 111 GLU A CA 1
ATOM 1815 C C A GLU A 1 115 ? 20.587 13.151 -3.906 0.53 35.93 111 GLU A C 1
ATOM 1816 C C B GLU A 1 115 ? 20.111 13.519 -4.130 0.47 33.30 111 GLU A C 1
ATOM 1817 O O A GLU A 1 115 ? 21.562 13.409 -4.636 0.53 36.77 111 GLU A O 1
ATOM 1818 O O B GLU A 1 115 ? 20.434 14.128 -5.146 0.47 33.76 111 GLU A O 1
ATOM 1829 N N A ALA A 1 116 ? 19.864 14.115 -3.335 0.53 34.89 112 ALA A N 1
ATOM 1830 N N B ALA A 1 116 ? 19.876 14.139 -2.966 0.47 31.17 112 ALA A N 1
ATOM 1831 C CA A ALA A 1 116 ? 20.324 15.501 -3.410 0.53 33.31 112 ALA A CA 1
ATOM 1832 C CA B ALA A 1 116 ? 20.050 15.586 -2.842 0.47 30.64 112 ALA A CA 1
ATOM 1833 C C A ALA A 1 116 ? 21.731 15.478 -2.817 0.53 32.29 112 ALA A C 1
ATOM 1834 C C B ALA A 1 116 ? 21.474 15.893 -2.420 0.47 30.18 112 ALA A C 1
ATOM 1835 O O A ALA A 1 116 ? 21.961 14.724 -1.868 0.53 31.86 112 ALA A O 1
ATOM 1836 O O B ALA A 1 116 ? 21.952 15.424 -1.388 0.47 30.02 112 ALA A O 1
ATOM 1839 N N A HIS A 1 117 ? 22.654 16.283 -3.369 0.53 31.48 113 HIS A N 1
ATOM 1840 N N B HIS A 1 117 ? 22.168 16.690 -3.216 0.47 30.09 113 HIS A N 1
ATOM 1841 C CA A HIS A 1 117 ? 24.104 16.237 -3.018 0.53 30.65 113 HIS A CA 1
ATOM 1842 C CA B HIS A 1 117 ? 23.561 16.939 -2.894 0.47 30.27 113 HIS A CA 1
ATOM 1843 C C A HIS A 1 117 ? 24.626 17.682 -2.933 0.53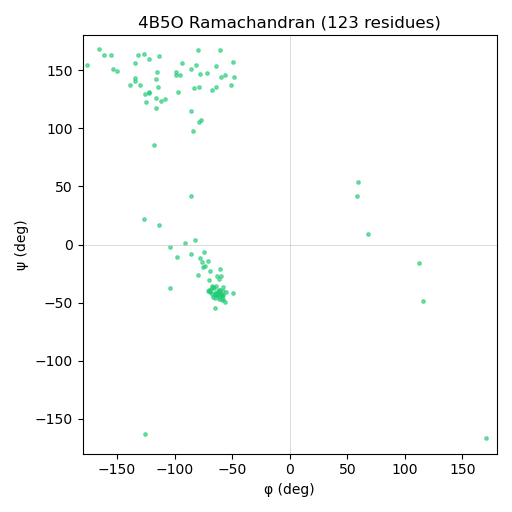 29.70 113 HIS A C 1
ATOM 1844 C C B HIS A 1 117 ? 23.786 18.315 -2.271 0.47 30.67 113 HIS A C 1
ATOM 1845 O O A HIS A 1 117 ? 24.045 18.522 -3.639 0.53 31.63 113 HIS A O 1
ATOM 1846 O O B HIS A 1 117 ? 23.180 19.311 -2.647 0.47 31.08 113 HIS A O 1
ATOM 1849 N N A ASN A 1 118 ? 25.702 18.010 -2.141 0.53 27.22 114 ASN A N 1
ATOM 1850 N N B ASN A 1 118 ? 24.628 18.379 -1.253 0.47 30.17 114 ASN A N 1
ATOM 1851 C CA A ASN A 1 118 ? 26.064 19.458 -1.942 0.53 24.08 114 ASN A CA 1
ATOM 1852 C CA B ASN A 1 118 ? 25.008 19.709 -0.832 0.47 30.17 114 ASN A CA 1
ATOM 1853 C C A ASN A 1 118 ? 27.121 19.720 -0.903 0.53 21.09 114 ASN A C 1
ATOM 1854 C C B ASN A 1 118 ? 26.355 19.848 -0.136 0.47 28.83 114 ASN A C 1
ATOM 1855 O O A ASN A 1 118 ? 27.278 18.943 0.023 0.53 21.18 114 ASN A O 1
ATOM 1856 O O B ASN A 1 118 ? 26.775 18.989 0.676 0.47 28.80 114 ASN A O 1
ATOM 1859 N N A GLU A 1 119 ? 27.819 20.841 -1.012 0.44 19.61 115 GLU A N 1
ATOM 1860 N N B GLU A 1 119 ? 27.018 20.969 -0.446 0.56 27.49 115 GLU A N 1
ATOM 1861 C CA A GLU A 1 119 ? 28.757 21.222 -0.004 0.44 20.79 115 GLU A CA 1
ATOM 1862 C CA B GLU A 1 119 ? 28.194 21.387 0.311 0.56 26.06 115 GLU A CA 1
ATOM 1863 C C A GLU A 1 119 ? 28.192 21.930 1.203 0.44 19.50 115 GLU A C 1
ATOM 1864 C C B GLU A 1 119 ? 27.541 21.859 1.611 0.56 25.00 115 GLU A C 1
ATOM 1865 O O A GLU A 1 119 ? 27.475 22.922 1.098 0.44 20.38 115 GLU A O 1
ATOM 1866 O O B GLU A 1 119 ? 26.660 22.715 1.640 0.56 26.43 115 GLU A O 1
ATOM 1873 N N A VAL A 1 120 ? 28.585 21.407 2.363 0.53 19.29 116 VAL A N 1
ATOM 1874 N N B VAL A 1 120 ? 27.987 21.231 2.690 0.47 21.87 116 VAL A N 1
ATOM 1875 C CA A VAL A 1 120 ? 28.181 21.931 3.670 0.53 18.27 116 VAL A CA 1
ATOM 1876 C CA B VAL A 1 120 ? 27.614 21.560 4.041 0.47 19.85 116 VAL A CA 1
ATOM 1877 C C A VAL A 1 120 ? 29.427 21.990 4.589 0.53 17.82 116 VAL A C 1
ATOM 1878 C C B VAL A 1 120 ? 28.915 21.857 4.746 0.47 19.34 116 VAL A C 1
ATOM 1879 O O A VAL A 1 120 ? 30.464 21.420 4.280 0.53 17.67 116 VAL A O 1
ATOM 1880 O O B VAL A 1 120 ? 29.983 21.603 4.213 0.47 18.81 116 VAL A O 1
ATOM 1905 N N A GLU A 1 121 ? 29.297 22.684 5.738 0.53 17.25 117 GLU A N 1
ATOM 1906 N N B GLU A 1 121 ? 28.869 22.377 5.957 0.47 17.75 117 GLU A N 1
ATOM 1907 C CA A GLU A 1 121 ? 30.385 22.840 6.736 0.53 16.86 117 GLU A CA 1
ATOM 1908 C CA B GLU A 1 121 ? 30.116 22.689 6.637 0.47 17.62 117 GLU A CA 1
ATOM 1909 C C A GLU A 1 121 ? 29.869 22.580 8.181 0.53 16.43 117 GLU A C 1
ATOM 1910 C C B GLU A 1 121 ? 29.853 22.548 8.083 0.47 16.31 117 GLU A C 1
ATOM 1911 O O A GLU A 1 121 ? 29.719 23.477 9.045 0.53 17.53 117 GLU A O 1
ATOM 1912 O O B GLU A 1 121 ? 29.832 23.519 8.841 0.47 16.27 117 GLU A O 1
ATOM 1935 N N . PRO A 1 122 ? 29.637 21.306 8.502 1.00 16.02 118 PRO A N 1
ATOM 1936 C CA . PRO A 1 122 ? 29.246 20.982 9.872 1.00 15.82 118 PRO A CA 1
ATOM 1937 C C . PRO A 1 122 ? 30.461 20.967 10.819 1.00 14.95 118 PRO A C 1
ATOM 1938 O O . PRO A 1 122 ? 31.622 20.898 10.372 1.00 14.15 118 PRO A O 1
ATOM 1949 N N . LEU A 1 123 ? 30.187 21.015 12.102 1.00 14.07 119 LEU A N 1
ATOM 1950 C CA . LEU A 1 123 ? 31.195 20.661 13.096 1.00 13.84 119 LEU A CA 1
ATOM 1951 C C . LEU A 1 123 ? 31.480 19.161 12.970 1.00 12.57 119 LEU A C 1
ATOM 1952 O O . LEU A 1 123 ? 30.554 18.342 12.924 1.00 13.41 119 LEU A O 1
ATOM 1968 N N . CYS A 1 124 ? 32.761 18.839 12.943 1.00 12.12 120 CYS A N 1
ATOM 1969 C CA . CYS A 1 124 ? 33.198 17.448 12.796 1.00 11.49 120 CYS A CA 1
ATOM 1970 C C . CYS A 1 124 ? 33.948 17.002 14.027 1.00 10.91 120 CYS A C 1
ATOM 1971 O O . CYS A 1 124 ? 34.723 17.720 14.629 1.00 11.91 120 CYS A O 1
ATOM 1979 N N . ILE A 1 125 ? 33.707 15.724 14.392 1.00 10.92 121 ILE A N 1
ATOM 1980 C CA . ILE A 1 125 ? 34.494 15.022 15.400 1.00 10.02 121 ILE A CA 1
ATOM 1981 C C . ILE A 1 125 ? 35.691 14.435 14.680 1.00 9.77 121 ILE A C 1
ATOM 1982 O O . ILE A 1 125 ? 35.532 13.563 13.789 1.00 10.49 121 ILE A O 1
ATOM 1998 N N . LEU A 1 126 ? 36.887 14.902 15.021 1.00 9.97 122 LEU A N 1
ATOM 1999 C CA . LEU A 1 126 ? 38.084 14.617 14.306 1.00 10.23 122 LEU A CA 1
ATOM 2000 C C . LEU A 1 126 ? 39.000 13.599 14.981 1.00 9.83 122 LEU A C 1
ATOM 2001 O O . LEU A 1 126 ? 39.679 12.820 14.281 1.00 11.06 122 LEU A O 1
ATOM 2017 N N . ASP A 1 127 ? 39.090 13.638 16.281 1.00 9.32 123 ASP A N 1
ATOM 2018 C CA . ASP A 1 127 ? 39.906 12.695 17.081 1.00 9.21 123 ASP A CA 1
ATOM 2019 C C . ASP A 1 127 ? 39.284 12.624 18.429 1.00 9.34 123 ASP A C 1
ATOM 2020 O O . ASP A 1 127 ? 38.648 13.605 18.890 1.00 10.48 123 ASP A O 1
ATOM 2029 N N . PHE A 1 128 ? 39.414 11.503 19.126 1.00 9.30 124 PHE A N 1
ATOM 2030 C CA . PHE A 1 128 ? 38.702 11.290 20.387 1.00 9.49 124 PHE A CA 1
ATOM 2031 C C . PHE A 1 128 ? 39.372 10.090 21.033 1.00 9.43 124 PHE A C 1
ATOM 2032 O O . PHE A 1 128 ? 39.446 9.016 20.401 1.00 10.15 124 PHE A O 1
ATOM 2049 N N A TYR A 1 129 ? 39.819 10.222 22.254 0.70 9.91 125 TYR A N 1
ATOM 2050 N N B TYR A 1 129 ? 39.902 10.247 22.245 0.30 9.34 125 TYR A N 1
ATOM 2051 C CA A TYR A 1 129 ? 40.558 9.150 22.916 0.70 9.66 125 TYR A CA 1
ATOM 2052 C CA B TYR A 1 129 ? 40.664 9.193 22.914 0.30 9.13 125 TYR A CA 1
ATOM 2053 C C A TYR A 1 129 ? 40.399 9.293 24.396 0.70 9.69 125 TYR A C 1
ATOM 2054 C C B TYR A 1 129 ? 40.561 9.274 24.427 0.30 9.61 125 TYR A C 1
ATOM 2055 O O A TYR A 1 129 ? 40.541 10.405 24.959 0.70 9.91 125 TYR A O 1
ATOM 2056 O O B TYR A 1 129 ? 40.897 10.310 25.025 0.30 9.78 125 TYR A O 1
ATOM 2091 N N . ILE A 1 130 ? 40.165 8.169 25.062 1.00 9.78 126 ILE A N 1
ATOM 2092 C CA . ILE A 1 130 ? 40.194 7.992 26.500 1.00 10.40 126 ILE A CA 1
ATOM 2093 C C . ILE A 1 130 ? 41.211 6.896 26.791 1.00 10.66 126 ILE A C 1
ATOM 2094 O O . ILE A 1 130 ? 41.172 5.835 26.148 1.00 10.65 126 ILE A O 1
ATOM 2110 N N . HIS A 1 131 ? 42.105 7.122 27.740 1.00 10.83 127 HIS A N 1
ATOM 2111 C CA . HIS A 1 131 ? 43.125 6.151 28.052 1.00 11.61 127 HIS A CA 1
ATOM 2112 C C . HIS A 1 131 ? 42.532 4.777 28.290 1.00 10.76 127 HIS A C 1
ATOM 2113 O O . HIS A 1 131 ? 41.523 4.642 29.001 1.00 11.52 127 HIS A O 1
ATOM 2128 N N . GLU A 1 132 ? 43.174 3.753 27.756 1.00 10.77 128 GLU A N 1
ATOM 2129 C CA . GLU A 1 132 ? 42.678 2.390 27.802 1.00 10.62 128 GLU A CA 1
ATOM 2130 C C . GLU A 1 132 ? 42.258 1.941 29.190 1.00 12.12 128 GLU A C 1
ATOM 2131 O O . GLU A 1 132 ? 41.241 1.294 29.368 1.00 12.26 128 GLU A O 1
ATOM 2143 N N . SER A 1 133 ? 43.069 2.317 30.181 1.00 13.60 129 SER A N 1
ATOM 2144 C CA . SER A 1 133 ? 42.832 1.854 31.563 1.00 15.81 129 SER A CA 1
ATOM 2145 C C . SER A 1 133 ? 41.480 2.276 32.101 1.00 15.01 129 SER A C 1
ATOM 2146 O O . SER A 1 133 ? 40.959 1.598 32.984 1.00 16.83 129 SER A O 1
ATOM 2154 N N . VAL A 1 134 ? 40.920 3.374 31.605 1.00 13.32 130 VAL A N 1
ATOM 2155 C CA . VAL A 1 134 ? 39.659 3.910 32.094 1.00 13.29 130 VAL A CA 1
ATOM 2156 C C . VAL A 1 134 ? 38.648 4.129 30.999 1.00 12.00 130 VAL A C 1
ATOM 2157 O O . VAL A 1 134 ? 37.656 4.823 31.221 1.00 12.89 130 VAL A O 1
ATOM 2170 N N . GLN A 1 135 ? 38.802 3.433 29.858 1.00 11.76 131 GLN A N 1
ATOM 2171 C CA . GLN A 1 135 ? 37.749 3.388 28.889 1.00 11.37 131 GLN A CA 1
ATOM 2172 C C . GLN A 1 135 ? 36.528 2.680 29.490 1.00 11.96 131 GLN A C 1
ATOM 2173 O O . GLN A 1 135 ? 36.645 1.864 30.400 1.00 12.80 131 GLN A O 1
ATOM 2187 N N . ARG A 1 136 ? 35.353 3.017 28.969 1.00 11.86 132 ARG A N 1
ATOM 2188 C CA . ARG A 1 136 ? 34.118 2.348 29.338 1.00 13.57 132 ARG A CA 1
ATOM 2189 C C . ARG A 1 136 ? 33.755 2.578 30.810 1.00 14.12 132 ARG A C 1
ATOM 2190 O O . ARG A 1 136 ? 33.154 1.731 31.464 1.00 15.92 132 ARG A O 1
ATOM 2211 N N A HIS A 1 137 ? 34.087 3.776 31.318 0.38 13.33 133 HIS A N 1
ATOM 2212 N N B HIS A 1 137 ? 34.143 3.764 31.299 0.62 13.25 133 HIS A N 1
ATOM 2213 C CA A HIS A 1 137 ? 33.706 4.233 32.663 0.38 14.03 133 HIS A CA 1
ATOM 2214 C CA B HIS A 1 137 ? 33.846 4.227 32.632 0.62 14.54 133 HIS A CA 1
ATOM 2215 C C A HIS A 1 137 ? 33.033 5.597 32.641 0.38 13.49 133 HIS A C 1
ATOM 2216 C C B HIS A 1 137 ? 32.938 5.465 32.636 0.62 14.02 133 HIS A C 1
ATOM 2217 O O A HIS A 1 137 ? 32.922 6.281 33.671 0.38 13.20 133 HIS A O 1
ATOM 2218 O O B HIS A 1 137 ? 32.522 5.903 33.713 0.62 13.99 133 HIS A O 1
ATOM 2247 N N . GLY A 1 138 ? 32.600 6.024 31.475 1.00 13.18 134 GLY A N 1
ATOM 2248 C CA . GLY A 1 138 ? 31.813 7.244 31.362 1.00 12.88 134 GLY A CA 1
ATOM 2249 C C . GLY A 1 138 ? 32.602 8.493 31.092 1.00 12.82 134 GLY A C 1
ATOM 2250 O O . GLY A 1 138 ? 32.000 9.586 30.988 1.00 13.95 134 GLY A O 1
ATOM 2254 N N . HIS A 1 139 ? 33.910 8.409 30.956 1.00 12.08 135 HIS A N 1
ATOM 2255 C CA . HIS A 1 139 ? 34.722 9.607 30.688 1.00 12.37 135 HIS A CA 1
ATOM 2256 C C . HIS A 1 139 ? 34.465 10.158 29.301 1.00 11.82 135 HIS A C 1
ATOM 2257 O O . HIS A 1 139 ? 34.416 11.380 29.120 1.00 12.81 135 HIS A O 1
ATOM 2272 N N . GLY A 1 140 ? 34.337 9.305 28.303 1.00 11.62 136 GLY A N 1
ATOM 2273 C CA . GLY A 1 140 ? 34.053 9.795 26.979 1.00 11.07 136 GLY A CA 1
ATOM 2274 C C . GLY A 1 140 ? 32.749 10.578 26.938 1.00 11.10 136 GLY A C 1
ATOM 2275 O O . GLY A 1 140 ? 32.678 11.634 26.294 1.00 11.46 136 GLY A O 1
ATOM 2279 N N . ARG A 1 141 ? 31.709 10.080 27.588 1.00 12.28 137 ARG A N 1
ATOM 2280 C CA . ARG A 1 141 ? 30.432 10.763 27.636 1.00 13.84 137 ARG A CA 1
ATOM 2281 C C . ARG A 1 141 ? 30.596 12.148 28.323 1.00 13.74 137 ARG A C 1
ATOM 2282 O O . ARG A 1 141 ? 30.009 13.113 27.841 1.00 14.46 137 ARG A O 1
ATOM 2303 N N . GLU A 1 142 ? 31.319 12.218 29.448 1.00 13.92 138 GLU A N 1
ATOM 2304 C CA . GLU A 1 142 ? 31.469 13.529 30.092 1.00 14.46 138 GLU A CA 1
ATOM 2305 C C . GLU A 1 142 ? 32.148 14.520 29.162 1.00 13.89 138 GLU A C 1
ATOM 2306 O O . GLU A 1 142 ? 31.726 15.674 29.067 1.00 14.71 138 GLU A O 1
ATOM 2318 N N . LEU A 1 143 ? 33.170 14.093 28.455 1.00 13.94 139 LEU A N 1
ATOM 2319 C CA A LEU A 1 143 ? 33.878 14.980 27.473 0.38 13.88 139 LEU A CA 1
ATOM 2320 C CA B LEU A 1 143 ? 33.894 14.950 27.620 0.62 14.35 139 LEU A CA 1
ATOM 2321 C C . LEU A 1 143 ? 32.990 15.360 26.406 1.00 13.44 139 LEU A C 1
ATOM 2322 O O . LEU A 1 143 ? 32.978 16.555 25.989 1.00 15.09 139 LEU A O 1
ATOM 2353 N N . PHE A 1 144 ? 32.277 14.411 25.805 1.00 13.38 140 PHE A N 1
ATOM 2354 C CA . PHE A 1 144 ? 31.440 14.688 24.682 1.00 13.11 140 PHE A CA 1
ATOM 2355 C C . PHE A 1 144 ? 30.354 15.692 25.053 1.00 14.06 140 PHE A C 1
ATOM 2356 O O . PHE A 1 144 ? 30.063 16.621 24.306 1.00 15.28 140 PHE A O 1
ATOM 2373 N N . GLN A 1 145 ? 29.749 15.497 26.207 1.00 14.33 141 GLN A N 1
ATOM 2374 C CA A GLN A 1 145 ? 28.678 16.376 26.669 0.31 15.55 141 GLN A CA 1
ATOM 2375 C CA B GLN A 1 145 ? 28.686 16.384 26.689 0.37 15.44 141 GLN A CA 1
ATOM 2376 C CA C GLN A 1 145 ? 28.693 16.381 26.650 0.32 15.56 141 GLN A CA 1
ATOM 2377 C C . GLN A 1 145 ? 29.204 17.813 26.846 1.00 15.53 141 GLN A C 1
ATOM 2378 O O . GLN A 1 145 ? 28.537 18.796 26.466 1.00 16.71 141 GLN A O 1
ATOM 2396 N N . TYR A 1 146 ? 30.375 17.950 27.415 1.00 15.97 142 TYR A N 1
ATOM 2397 C CA . TYR A 1 146 ? 30.947 19.272 27.628 1.00 16.31 142 TYR A CA 1
ATOM 2398 C C . TYR A 1 1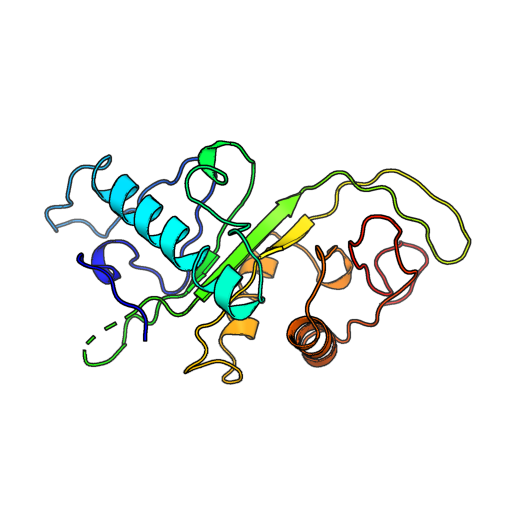46 ? 31.214 19.958 26.312 1.00 16.19 142 TYR A C 1
ATOM 2399 O O . TYR A 1 146 ? 30.894 21.157 26.118 1.00 16.93 142 TYR A O 1
ATOM 2417 N N . MET A 1 147 ? 31.771 19.211 25.347 1.00 15.84 143 MET A N 1
ATOM 2418 C CA . MET A 1 147 ? 32.053 19.749 24.030 1.00 15.37 143 MET A CA 1
ATOM 2419 C C . MET A 1 147 ? 30.760 20.174 23.349 1.00 15.59 143 MET A C 1
ATOM 2420 O O . MET A 1 147 ? 30.683 21.309 22.768 1.00 16.11 143 MET A O 1
ATOM 2434 N N . LEU A 1 148 ? 29.689 19.389 23.424 1.00 14.92 144 LEU A N 1
ATOM 2435 C CA . LEU A 1 148 ? 28.463 19.785 22.744 1.00 15.61 144 LEU A CA 1
ATOM 2436 C C . LEU A 1 148 ? 27.907 21.105 23.307 1.00 16.81 144 LEU A C 1
ATOM 2437 O O . LEU A 1 148 ? 27.393 21.994 22.609 1.00 17.97 144 LEU A O 1
ATOM 2453 N N . GLN A 1 149 ? 27.984 21.228 24.612 1.00 17.33 145 GLN A N 1
ATOM 2454 C CA . GLN A 1 149 ? 27.489 22.445 25.282 1.00 18.82 145 GLN A CA 1
ATOM 2455 C C . GLN A 1 149 ? 28.322 23.620 24.865 1.00 18.70 145 GLN A C 1
ATOM 2456 O O . GLN A 1 149 ? 27.772 24.729 24.629 1.00 20.87 145 GLN A O 1
ATOM 2464 N N . LYS A 1 150 ? 29.639 23.538 24.844 1.00 17.01 146 LYS A N 1
ATOM 2465 C CA . LYS A 1 150 ? 30.483 24.680 24.489 1.00 17.35 146 LYS A CA 1
ATOM 2466 C C . LYS A 1 150 ? 30.394 25.058 23.034 1.00 18.24 146 LYS A C 1
ATOM 2467 O O . LYS A 1 150 ? 30.379 26.257 22.718 1.00 18.79 146 LYS A O 1
ATOM 2486 N N . GLU A 1 151 ? 30.318 24.062 22.142 1.00 17.02 147 GLU A N 1
ATOM 2487 C CA . GLU A 1 151 ? 30.216 24.303 20.730 1.00 16.88 147 GLU A CA 1
ATOM 2488 C C . GLU A 1 151 ? 28.819 24.758 20.327 1.00 17.58 147 GLU A C 1
ATOM 2489 O O . GLU A 1 151 ? 28.638 25.281 19.252 1.00 18.40 147 GLU A O 1
ATOM 2501 N N . ARG A 1 152 ? 27.867 24.488 21.202 1.00 17.71 148 ARG A N 1
ATOM 2502 C CA . ARG A 1 152 ? 26.453 24.786 20.971 1.00 18.99 148 ARG A CA 1
ATOM 2503 C C . ARG A 1 152 ? 25.955 24.064 19.741 1.00 18.62 148 ARG A C 1
ATOM 2504 O O . ARG A 1 152 ? 25.418 24.675 18.807 1.00 20.35 148 ARG A O 1
ATOM 2525 N N . VAL A 1 153 ? 26.179 22.746 19.743 1.00 17.97 149 VAL A N 1
ATOM 2526 C CA A VAL A 1 153 ? 25.825 21.874 18.633 0.59 18.66 149 VAL A CA 1
ATOM 2527 C CA B VAL A 1 153 ? 25.707 21.899 18.648 0.41 18.68 149 VAL A CA 1
ATOM 2528 C C . VAL A 1 153 ? 24.969 20.705 19.176 1.00 19.68 149 VAL A C 1
ATOM 2529 O O . VAL A 1 153 ? 25.185 20.255 20.286 1.00 21.29 149 VAL A O 1
ATOM 2554 N N . GLU A 1 154 ? 24.059 20.202 18.356 1.00 19.63 150 GLU A N 1
ATOM 2555 C CA . GLU A 1 154 ? 23.297 19.014 18.673 1.00 20.43 150 GLU A CA 1
ATOM 2556 C C . GLU A 1 154 ? 23.926 17.802 17.981 1.00 17.93 150 GLU A C 1
ATOM 2557 O O . GLU A 1 154 ? 24.523 17.892 16.928 1.00 18.15 150 GLU A O 1
ATOM 2569 N N . PRO A 1 155 ? 23.820 16.616 18.610 1.00 17.88 151 PRO A N 1
ATOM 2570 C CA . PRO A 1 155 ? 24.552 15.429 18.137 1.00 17.84 151 PRO A CA 1
ATOM 2571 C C . PRO A 1 155 ? 24.281 15.087 16.700 1.00 17.07 151 PRO A C 1
ATOM 2572 O O . PRO A 1 155 ? 25.211 14.730 15.982 1.00 16.21 151 PRO A O 1
ATOM 2583 N N . HIS A 1 156 ? 23.032 15.192 16.267 1.00 16.98 152 HIS A N 1
ATOM 2584 C CA . HIS A 1 156 ? 22.683 14.787 14.899 1.00 17.99 152 HIS A CA 1
ATOM 2585 C C . HIS A 1 156 ? 23.170 15.816 13.839 1.00 16.52 152 HIS A C 1
ATOM 2586 O O . HIS A 1 156 ? 23.084 15.541 12.654 1.00 18.05 152 HIS A O 1
ATOM 2601 N N . GLN A 1 157 ? 23.697 16.965 14.297 1.00 16.62 153 GLN A N 1
ATOM 2602 C CA . GLN A 1 157 ? 24.289 17.955 13.392 1.00 16.82 153 GLN A CA 1
ATOM 2603 C C . GLN A 1 157 ? 25.729 17.675 13.076 1.00 15.33 153 GLN A C 1
ATOM 2604 O O . GLN A 1 157 ? 26.320 18.388 12.249 1.00 16.01 153 GLN A O 1
ATOM 2618 N N . LEU A 1 158 ? 26.347 16.708 13.736 1.00 14.53 154 LEU A N 1
ATOM 2619 C CA . LEU A 1 158 ? 27.752 16.425 13.566 1.00 13.71 154 LEU A CA 1
ATOM 2620 C C . LEU A 1 158 ? 28.062 15.572 12.340 1.00 13.41 154 LEU A C 1
ATOM 2621 O O . LEU A 1 158 ? 27.241 14.732 11.937 1.00 14.44 154 LEU A O 1
ATOM 2637 N N . ALA A 1 159 ? 29.267 15.695 11.836 1.00 12.46 155 ALA A N 1
ATOM 2638 C CA . ALA A 1 159 ? 29.875 14.651 10.997 1.00 11.88 155 ALA A CA 1
ATOM 2639 C C . ALA A 1 159 ? 31.082 14.093 11.750 1.00 11.23 155 ALA A C 1
ATOM 2640 O O . ALA A 1 159 ? 31.714 14.775 12.539 1.00 12.85 155 ALA A O 1
ATOM 2647 N N . ILE A 1 160 ? 31.335 12.808 11.504 1.00 11.34 156 ILE A N 1
ATOM 2648 C CA . ILE A 1 160 ? 32.418 12.123 12.192 1.00 10.98 156 ILE A CA 1
ATOM 2649 C C . ILE A 1 160 ? 33.473 11.691 11.192 1.00 10.65 156 ILE A C 1
ATOM 2650 O O . ILE A 1 160 ? 33.136 10.988 10.212 1.00 11.46 156 ILE A O 1
ATOM 2666 N N . ASP A 1 161 ? 34.729 12.036 11.379 1.00 10.57 157 ASP A N 1
ATOM 2667 C CA . ASP A 1 161 ? 35.775 11.607 10.464 1.00 11.24 157 ASP A CA 1
ATOM 2668 C C . ASP A 1 161 ? 36.162 10.162 10.776 1.00 10.97 157 ASP A C 1
ATOM 2669 O O . ASP A 1 161 ? 36.792 9.904 11.797 1.00 11.93 157 ASP A O 1
ATOM 2678 N N . ARG A 1 162 ? 35.743 9.203 9.954 1.00 11.31 158 ARG A N 1
ATOM 2679 C CA A ARG A 1 162 ? 36.218 7.800 10.077 0.52 12.27 158 ARG A CA 1
ATOM 2680 C CA B ARG A 1 162 ? 36.256 7.821 10.070 0.48 11.96 158 ARG A CA 1
ATOM 2681 C C . ARG A 1 162 ? 36.011 7.274 11.503 1.00 10.92 158 ARG A C 1
ATOM 2682 O O . ARG A 1 162 ? 36.957 6.851 12.183 1.00 11.44 158 ARG A O 1
ATOM 2721 N N . PRO A 1 163 ? 34.767 7.240 11.963 1.00 10.56 159 PRO A N 1
ATOM 2722 C CA . PRO A 1 163 ? 34.532 6.697 13.299 1.00 10.19 159 PRO A CA 1
ATOM 2723 C C . PRO A 1 163 ? 34.991 5.247 13.420 1.00 10.40 159 PRO A C 1
ATOM 2724 O O . PRO A 1 163 ? 34.796 4.443 12.524 1.00 12.06 159 PRO A O 1
ATOM 2735 N N . SER A 1 164 ? 35.502 4.911 14.590 1.00 9.37 160 SER A N 1
ATOM 2736 C CA . SER A 1 164 ? 35.803 3.530 14.936 1.00 9.15 160 SER A CA 1
ATOM 2737 C C . SER A 1 164 ? 34.556 2.795 15.356 1.00 8.88 160 SER A C 1
ATOM 2738 O O . SER A 1 164 ? 33.502 3.376 15.643 1.00 9.65 160 SER A O 1
ATOM 2746 N N . GLN A 1 165 ? 34.662 1.466 15.443 1.00 9.16 161 GLN A N 1
ATOM 2747 C CA . GLN A 1 165 ? 33.568 0.644 15.935 1.00 9.85 161 GLN A CA 1
ATOM 2748 C C . GLN A 1 165 ? 33.154 1.052 17.341 1.00 9.00 161 GLN A C 1
ATOM 2749 O O . GLN A 1 165 ? 31.968 1.147 17.646 1.00 10.12 161 GLN A O 1
ATOM 2763 N N . LYS A 1 166 ? 34.122 1.301 18.220 1.00 9.18 162 LYS A N 1
ATOM 2764 C CA . LYS A 1 166 ? 33.781 1.756 19.572 1.00 9.26 162 LYS A CA 1
ATOM 2765 C C . LYS A 1 166 ? 32.977 3.060 19.540 1.00 9.24 162 LYS A C 1
ATOM 2766 O O . LYS A 1 166 ? 32.025 3.226 20.294 1.00 9.97 162 LYS A O 1
ATOM 2785 N N . LEU A 1 167 ? 33.394 4.001 18.687 1.00 9.19 163 LEU A N 1
ATOM 2786 C CA . LEU A 1 167 ? 32.701 5.282 18.637 1.00 9.28 163 LEU A CA 1
ATOM 2787 C C . LEU A 1 167 ? 31.315 5.158 18.072 1.00 9.41 163 LEU A C 1
ATOM 2788 O O . LEU A 1 167 ? 30.382 5.843 18.520 1.00 10.23 163 LEU A O 1
ATOM 2804 N N . LEU A 1 168 ? 31.120 4.304 17.050 1.00 9.73 164 LEU A N 1
ATOM 2805 C CA . LEU A 1 168 ? 29.803 4.100 16.523 1.00 10.73 164 LEU A CA 1
ATOM 2806 C C . LEU A 1 168 ? 28.851 3.596 17.610 1.00 10.34 164 LEU A C 1
ATOM 2807 O O . LEU A 1 168 ? 27.718 4.044 17.740 1.00 11.70 164 LEU A O 1
ATOM 2823 N N . LYS A 1 169 ? 29.319 2.622 18.414 1.00 10.76 165 LYS A N 1
ATOM 2824 C CA . LYS A 1 169 ? 28.491 2.116 19.500 1.00 11.17 165 LYS A CA 1
ATOM 2825 C C . LYS A 1 169 ? 28.206 3.208 20.525 1.00 10.95 165 LYS A C 1
ATOM 2826 O O . LYS A 1 169 ? 27.076 3.348 21.007 1.00 11.86 165 LYS A O 1
ATOM 2845 N N . PHE A 1 170 ? 29.215 3.989 20.868 1.00 10.84 166 PHE A N 1
ATOM 2846 C CA . PHE A 1 170 ? 29.113 5.092 21.834 1.00 11.26 166 PHE A CA 1
ATOM 2847 C C . PHE A 1 170 ? 28.029 6.074 21.405 1.00 11.39 166 PHE A C 1
ATOM 2848 O O . PHE A 1 170 ? 27.208 6.483 22.219 1.00 12.21 166 PHE A O 1
ATOM 2865 N N . LEU A 1 171 ? 28.080 6.479 20.139 1.00 10.97 167 LEU A N 1
ATOM 2866 C CA . LEU A 1 171 ? 27.150 7.493 19.646 1.00 11.83 167 LEU A CA 1
ATOM 2867 C C . LEU A 1 171 ? 25.743 6.959 19.623 1.00 12.52 167 LEU A C 1
ATOM 2868 O O . LEU A 1 171 ? 24.760 7.677 19.893 1.00 13.82 167 LEU A O 1
ATOM 2884 N N . ASN A 1 172 ? 25.581 5.675 19.301 1.00 12.84 168 ASN A N 1
ATOM 2885 C CA . ASN A 1 172 ? 24.287 5.063 19.302 1.00 13.84 168 ASN A CA 1
ATOM 2886 C C . ASN A 1 172 ? 23.731 4.962 20.722 1.00 14.93 168 ASN A C 1
ATOM 2887 O O . ASN A 1 172 ? 22.558 5.239 20.972 1.00 16.68 168 ASN A O 1
ATOM 2898 N N . LYS A 1 173 ? 24.576 4.581 21.670 1.00 14.55 169 LYS A N 1
ATOM 2899 C CA . LYS A 1 173 ? 24.121 4.451 23.040 1.00 15.47 169 LYS A CA 1
ATOM 2900 C C . LYS A 1 173 ? 23.692 5.780 23.633 1.00 15.23 169 LYS A C 1
ATOM 2901 O O . LYS A 1 173 ? 22.590 5.941 24.145 1.00 17.61 169 LYS A O 1
ATOM 2920 N N . HIS A 1 174 ? 24.583 6.758 23.583 1.00 14.56 170 HIS A N 1
ATOM 2921 C CA . HIS A 1 174 ? 24.357 7.989 24.329 1.00 15.27 170 HIS A CA 1
ATOM 2922 C C . HIS A 1 174 ? 23.405 8.955 23.652 1.00 16.12 170 HIS A C 1
ATOM 2923 O O . HIS A 1 174 ? 22.754 9.741 24.347 1.00 18.14 170 HIS A O 1
ATOM 2938 N N . TYR A 1 175 ? 23.315 8.887 22.326 1.00 15.40 171 TYR A N 1
ATOM 2939 C CA . TYR A 1 175 ? 22.588 9.882 21.559 1.00 16.41 171 TYR A CA 1
ATOM 2940 C C . TYR A 1 175 ? 21.614 9.264 20.576 1.00 17.80 171 TYR A C 1
ATOM 2941 O O . TYR A 1 175 ? 20.996 10.015 19.800 1.00 19.05 171 TYR A O 1
ATOM 2959 N N A ASN A 1 176 ? 21.468 7.941 20.549 0.51 17.27 172 ASN A N 1
ATOM 2960 N N B ASN A 1 176 ? 21.466 7.934 20.609 0.49 17.23 172 ASN A N 1
ATOM 2961 C CA A ASN A 1 176 ? 20.504 7.344 19.649 0.51 19.03 172 ASN A CA 1
ATOM 2962 C CA B ASN A 1 176 ? 20.592 7.194 19.712 0.49 18.64 172 ASN A CA 1
ATOM 2963 C C A ASN A 1 176 ? 20.842 7.658 18.222 0.51 18.68 172 ASN A C 1
ATOM 2964 C C B ASN A 1 176 ? 20.886 7.457 18.246 0.49 18.08 172 ASN A C 1
ATOM 2965 O O A ASN A 1 176 ? 19.953 7.794 17.365 0.51 19.76 172 ASN A O 1
ATOM 2966 O O B ASN A 1 176 ? 20.027 7.248 17.383 0.49 18.64 172 ASN A O 1
ATOM 2983 N N . LEU A 1 177 ? 22.128 7.804 17.940 1.00 17.18 173 LEU A N 1
ATOM 2984 C CA . LEU A 1 177 ? 22.531 8.139 16.588 1.00 16.38 173 LEU A CA 1
ATOM 2985 C C . LEU A 1 177 ? 22.664 6.881 15.761 1.00 16.79 173 LEU A C 1
ATOM 2986 O O . LEU A 1 177 ? 23.344 5.907 16.121 1.00 17.55 173 LEU A O 1
ATOM 3002 N N A GLU A 1 178 ? 21.950 6.917 14.639 0.66 17.90 174 GLU A N 1
ATOM 3003 N N B GLU A 1 178 ? 21.945 6.903 14.644 0.34 18.82 174 GLU A N 1
ATOM 3004 C CA A GLU A 1 178 ? 21.885 5.855 13.648 0.66 19.89 174 GLU A CA 1
ATOM 3005 C CA B GLU A 1 178 ? 21.879 5.812 13.687 0.34 21.09 174 GLU A CA 1
ATOM 3006 C C A GLU A 1 1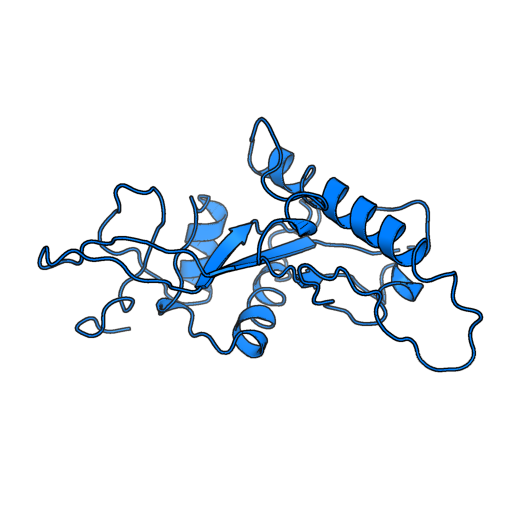78 ? 22.454 6.376 12.334 0.66 18.62 174 GLU A C 1
ATOM 3007 C C B GLU A 1 178 ? 22.322 6.323 12.326 0.34 22.01 174 GLU A C 1
ATOM 3008 O O A GLU A 1 178 ? 22.118 7.477 11.916 0.66 18.16 174 GLU A O 1
ATOM 3009 O O B GLU A 1 178 ? 21.788 7.312 11.836 0.34 22.18 174 GLU A O 1
ATOM 3032 N N A THR A 1 179 ? 23.305 5.611 11.663 0.66 19.57 175 THR A N 1
ATOM 3033 N N B THR A 1 179 ? 23.289 5.655 11.708 0.34 22.93 175 THR A N 1
ATOM 3034 C CA A THR A 1 179 ? 23.959 6.155 10.495 0.66 21.03 175 THR A CA 1
ATOM 3035 C CA B THR A 1 179 ? 23.941 6.236 10.546 0.34 23.82 175 THR A CA 1
ATOM 3036 C C A THR A 1 179 ? 22.951 6.335 9.372 0.66 22.64 175 THR A C 1
ATOM 3037 C C B THR A 1 179 ? 23.022 6.303 9.344 0.34 23.84 175 THR A C 1
ATOM 3038 O O A THR A 1 179 ? 21.969 5.610 9.267 0.66 24.28 175 THR A O 1
ATOM 3039 O O B THR A 1 179 ? 22.221 5.402 9.114 0.34 24.89 175 THR A O 1
ATOM 3060 N N . THR A 1 180 ? 23.167 7.388 8.570 1.00 22.93 176 THR A N 1
ATOM 3061 C CA . THR A 1 180 ? 22.386 7.577 7.340 1.00 24.85 176 THR A CA 1
ATOM 3062 C C . THR A 1 180 ? 23.302 7.282 6.175 1.00 26.33 176 THR A C 1
ATOM 3063 O O . THR A 1 180 ? 24.239 6.488 6.305 1.00 28.62 176 THR A O 1
ATOM 3074 N N . VAL A 1 181 ? 23.002 7.854 5.017 1.00 26.05 177 VAL A N 1
ATOM 3075 C CA . VAL A 1 181 ? 23.644 7.500 3.744 1.00 27.08 177 VAL A CA 1
ATOM 3076 C C . VAL A 1 181 ? 25.138 7.465 3.920 1.00 24.51 177 VAL A C 1
ATOM 3077 O O . VAL A 1 181 ? 25.686 8.451 4.452 1.00 24.10 177 VAL A O 1
ATOM 3081 N N A PRO A 1 182 ? 25.827 6.375 3.525 0.64 24.09 178 PRO A N 1
ATOM 3082 N N B PRO A 1 182 ? 25.794 6.379 3.446 0.36 24.10 178 PRO A N 1
ATOM 3083 C CA A PRO A 1 182 ? 27.294 6.368 3.556 0.64 24.14 178 PRO A CA 1
ATOM 3084 C CA B PRO A 1 182 ? 27.247 6.332 3.550 0.36 23.92 178 PRO A CA 1
ATOM 3085 C C A PRO A 1 182 ? 27.788 7.444 2.629 0.64 21.05 178 PRO A C 1
ATOM 3086 C C B PRO A 1 182 ? 27.835 7.230 2.498 0.36 22.23 178 PRO A C 1
ATOM 3087 O O A PRO A 1 182 ? 27.123 7.782 1.653 0.64 23.78 178 PRO A O 1
ATOM 3088 O O B PRO A 1 182 ? 27.422 7.329 1.328 0.36 22.41 178 PRO A O 1
ATOM 3095 N N A GLN A 1 183 ? 28.976 7.900 2.891 0.64 20.31 179 GLN A N 1
ATOM 3096 N N B GLN A 1 183 ? 28.835 7.923 2.958 0.36 21.34 179 GLN A N 1
ATOM 3097 C CA A GLN A 1 183 ? 29.518 9.011 2.218 0.64 18.81 179 GLN A CA 1
ATOM 3098 C CA B GLN A 1 183 ? 29.471 8.919 2.182 0.36 19.29 179 GLN A CA 1
ATOM 3099 C C A GLN A 1 183 ? 30.884 8.633 1.676 0.64 18.04 179 GLN A C 1
ATOM 31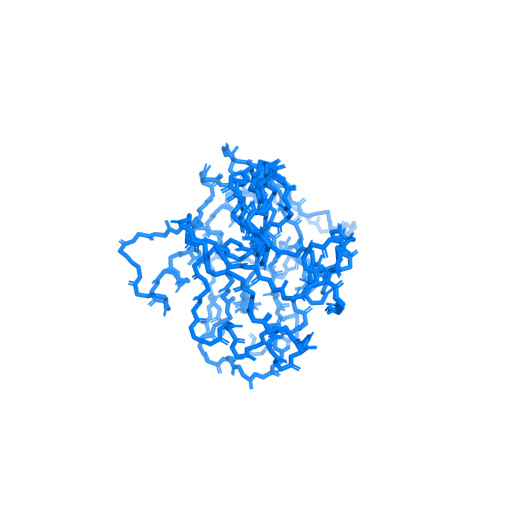00 C C B GLN A 1 183 ? 30.544 8.257 1.402 0.36 19.52 179 GLN A C 1
ATOM 3101 O O A GLN A 1 183 ? 31.750 8.048 2.279 0.64 18.17 179 GLN A O 1
ATOM 3102 O O B GLN A 1 183 ? 30.790 7.041 1.583 0.36 20.73 179 GLN A O 1
ATOM 3113 N N . VAL A 1 184 ? 31.076 9.067 0.489 1.00 19.18 180 VAL A N 1
ATOM 3114 C CA . VAL A 1 184 ? 32.281 8.816 -0.236 1.00 19.89 180 VAL A CA 1
ATOM 3115 C C . VAL A 1 184 ? 33.584 9.387 0.432 1.00 20.12 180 VAL A C 1
ATOM 3116 O O . VAL A 1 184 ? 34.706 8.911 0.263 1.00 23.39 180 VAL A O 1
ATOM 3129 N N . ASN A 1 185 ? 33.396 10.451 1.163 1.00 18.45 181 ASN A N 1
ATOM 3130 C CA . ASN A 1 185 ? 34.499 11.163 1.813 1.00 17.15 181 ASN A CA 1
ATOM 3131 C C . ASN A 1 185 ? 34.934 10.548 3.112 1.00 16.63 181 ASN A C 1
ATOM 3132 O O . ASN A 1 185 ? 35.820 11.111 3.742 1.00 16.15 181 ASN A O 1
ATOM 3143 N N . ASN A 1 186 ? 34.348 9.409 3.491 1.00 18.12 182 ASN A N 1
ATOM 3144 C CA . ASN A 1 186 ? 34.680 8.708 4.725 1.00 18.30 182 ASN A CA 1
ATOM 3145 C C . ASN A 1 186 ? 34.299 9.386 6.001 1.00 16.10 182 ASN A C 1
ATOM 3146 O O . ASN A 1 186 ? 34.624 8.882 7.072 1.00 17.23 182 ASN A O 1
ATOM 3157 N N . PHE A 1 187 ? 33.547 10.463 5.913 1.00 14.82 183 PHE A N 1
ATOM 3158 C CA . PHE A 1 187 ? 32.859 10.997 7.067 1.00 13.94 183 PHE A CA 1
ATOM 3159 C C . PHE A 1 187 ? 31.543 10.275 7.215 1.00 14.39 183 PHE A C 1
ATOM 3160 O O . PHE A 1 187 ? 30.985 9.773 6.237 1.00 17.84 183 PHE A O 1
ATOM 3177 N N . VAL A 1 188 ? 31.070 10.169 8.433 1.00 12.84 184 VAL A N 1
ATOM 3178 C CA . VAL A 1 188 ? 29.801 9.546 8.761 1.00 12.58 184 VAL A CA 1
ATOM 3179 C C . VAL A 1 188 ? 28.857 10.618 9.312 1.00 12.73 184 VAL A C 1
ATOM 3180 O O . VAL A 1 188 ? 29.239 11.408 10.181 1.00 13.04 184 VAL A O 1
ATOM 3193 N N . ILE A 1 189 ? 27.628 10.567 8.825 1.00 13.75 185 ILE A N 1
ATOM 3194 C CA . ILE A 1 189 ? 26.549 11.388 9.324 1.00 14.32 185 ILE A CA 1
ATOM 3195 C C . ILE A 1 189 ? 25.369 10.483 9.705 1.00 15.53 185 ILE A C 1
ATOM 3196 O O . ILE A 1 189 ? 25.283 9.332 9.276 1.00 16.74 185 ILE A O 1
ATOM 3212 N N . PHE A 1 190 ? 24.441 11.025 10.475 1.00 15.52 186 PHE A N 1
ATOM 3213 C CA . PHE A 1 190 ? 23.354 10.277 11.128 1.00 16.41 186 PHE A CA 1
ATOM 3214 C C . PHE A 1 190 ? 22.006 10.779 10.747 1.00 19.08 186 PHE A C 1
ATOM 3215 O O . PHE A 1 190 ? 21.860 11.918 10.279 1.00 19.38 186 PHE A O 1
ATOM 3232 N N . GLU A 1 191 ? 21.001 9.946 10.928 1.00 20.28 187 GLU A N 1
ATOM 3233 C CA A GLU A 1 191 ? 19.629 10.341 10.664 0.41 21.63 187 GLU A CA 1
ATOM 3234 C CA B GLU A 1 191 ? 19.636 10.336 10.645 0.59 21.42 187 GLU A CA 1
ATOM 3235 C C . GLU A 1 191 ? 19.317 11.577 11.458 1.00 21.01 187 GLU A C 1
ATOM 3236 O O . GLU A 1 191 ? 19.517 11.616 12.694 1.00 21.28 187 GLU A O 1
ATOM 3259 N N . GLY A 1 192 ? 18.841 12.583 10.743 1.00 22.94 188 GLY A N 1
ATOM 3260 C CA . GLY A 1 192 ? 18.552 13.870 11.332 1.00 22.98 188 GLY A CA 1
ATOM 3261 C C . GLY A 1 192 ? 19.500 14.953 10.836 1.00 22.47 188 GLY A C 1
ATOM 3262 O O . GLY A 1 192 ? 19.217 16.161 11.026 1.00 24.78 188 GLY A O 1
ATOM 3266 N N . PHE A 1 193 ? 20.620 14.555 10.225 1.00 21.47 189 PHE A N 1
ATOM 3267 C CA . PHE A 1 193 ? 21.571 15.526 9.710 1.00 20.10 189 PHE A CA 1
ATOM 3268 C C . PHE A 1 193 ? 20.970 16.452 8.713 1.00 23.36 189 PHE A C 1
ATOM 3269 O O . PHE A 1 193 ? 21.311 17.655 8.633 1.00 24.03 189 PHE A O 1
ATOM 3286 N N . PHE A 1 194 ? 20.065 15.904 7.908 1.00 24.70 190 PHE A N 1
ATOM 3287 C CA . PHE A 1 194 ? 19.353 16.696 6.890 1.00 26.93 190 PHE A CA 1
ATOM 3288 C C . PHE A 1 194 ? 18.019 17.174 7.426 1.00 28.89 190 PHE A C 1
ATOM 3289 O O . PHE A 1 194 ? 17.327 16.416 8.148 1.00 29.71 190 PHE A O 1
ATOM 3306 N N . ALA A 1 195 ? 17.604 18.363 7.009 1.00 31.69 191 ALA A N 1
ATOM 3307 C CA . ALA A 1 195 ? 16.435 18.964 7.585 1.00 34.35 191 ALA A CA 1
ATOM 3308 C C . ALA A 1 195 ? 15.154 18.148 7.372 1.00 35.15 191 ALA A C 1
ATOM 3309 O O . ALA A 1 195 ? 14.228 18.214 8.186 1.00 36.51 191 ALA A O 1
ATOM 3311 N N . HIS A 1 196 ? 15.056 17.395 6.284 1.00 34.98 192 HIS A N 1
ATOM 3312 C CA . HIS A 1 196 ? 13.832 16.613 6.069 1.00 36.06 192 HIS A CA 1
ATOM 3313 C C . HIS A 1 196 ? 13.777 15.315 6.926 1.00 36.09 192 HIS A C 1
ATOM 3314 O O . HIS A 1 196 ? 12.719 14.657 7.003 1.00 36.43 192 HIS A O 1
ATOM 3321 N N . GLN A 1 197 ? 14.897 14.945 7.552 1.00 35.05 193 GLN A N 1
ATOM 3322 C CA . GLN A 1 197 ? 14.899 13.751 8.388 1.00 34.76 193 GLN A CA 1
ATOM 3323 C C . GLN A 1 197 ? 14.416 14.019 9.795 1.00 36.64 193 GLN A C 1
ATOM 3324 O O . GLN A 1 197 ? 14.555 15.132 10.319 1.00 38.27 193 GLN A O 1
ATOM 3330 N N A HIS A 1 198 ? 13.964 12.942 10.437 0.52 36.77 194 HIS A N 1
ATOM 3331 N N B HIS A 1 198 ? 13.809 13.016 10.414 0.48 36.62 194 HIS A N 1
ATOM 3332 C CA A HIS A 1 198 ? 13.509 12.970 11.828 0.52 36.65 194 HIS A CA 1
ATOM 3333 C CA B HIS A 1 198 ? 13.523 13.125 11.835 0.48 36.37 194 HIS A CA 1
ATOM 3334 C C A HIS A 1 198 ? 14.579 12.474 12.796 0.52 38.51 194 HIS A C 1
ATOM 3335 C C B HIS A 1 198 ? 14.827 12.818 12.576 0.48 37.21 194 HIS A C 1
ATOM 3336 O O A HIS A 1 198 ? 15.098 11.362 12.617 0.52 39.72 194 HIS A O 1
ATOM 3337 O O B HIS A 1 198 ? 15.742 12.242 12.000 0.48 36.42 194 HIS A O 1
ATOM 3350 N N . ARG A 1 199 ? 14.891 13.274 13.818 1.00 39.03 195 ARG A N 1
ATOM 3351 C CA . ARG A 1 199 ? 15.754 12.781 14.917 1.00 41.67 195 ARG A CA 1
ATOM 3352 C C . ARG A 1 199 ? 17.273 12.727 14.745 1.00 43.46 195 ARG A C 1
ATOM 3353 O O . ARG A 1 199 ? 18.021 12.413 15.695 1.00 44.36 195 ARG A O 1
#

Nearest PDB structures (foldseek):
  4b5o-assembly1_A-2  TM=1.005E+00  e=1.781E-39  Homo sapiens
  4b5p-assembly1_B  TM=9.775E-01  e=6.261E-33  Homo sapiens
  4u9z-assembly1_A  TM=9.760E-01  e=1.141E-32  Homo sapiens
  4pk3-assembly1_A  TM=9.669E-01  e=1.807E-31  Homo sapiens
  4yrh-assembly2_B  TM=9.390E-01  e=1.796E-22  Danio rerio